Protein AF-A0A076HAJ3-F1 (afdb_monomer)

Mean predicted aligned error: 15.22 Å

Secondary structure (DSSP, 8-state):
----STTS--SS-------SSSPPP--PPPPS------SS-PPP--HHHHHHHHHHHHHS--HHHHHHHHHHHHHHHHHHHHS-GGGHHHHHHTHHHHHHHHHHHSGGGGSPPPHHHHHHHHHHHHHHTSTT-GGGHHHHHHHHGGGS-TTT---SSHHHHS-HHHHHHHHHHH-GGGHHHHHSTTTT-PPPTTPPSPS-S--HHHHHTTTT-HHHHHHHHHHHHHHHHSPPPHHHHHHHHHHHHHHHHHHHHS-GGGHHHHHTSHHHHHHHHHHHHTGGG---SHHHHHHHHHHHHHHH-TTSTTHHHHHHHHTTSS-GGG---TTGGGS-HHHHHHHHHHHHHHHHHHH--

Nearest PDB structures (foldseek):
  7ue2-assembly1_A  TM=1.806E-01  e=6.414E-01  synthetic construct

Solvent-accessible surface area (backbone atoms only — not comparable to full-atom values): 20570 Å² total; per-residue (Å²): 138,81,97,76,69,84,86,76,74,82,84,68,89,76,88,88,78,86,71,90,86,60,86,68,85,84,80,60,84,53,53,77,58,66,74,78,77,85,64,87,82,68,78,90,82,53,70,69,62,43,47,51,36,43,50,46,20,54,77,52,73,41,77,67,32,43,48,49,28,53,50,39,53,50,53,52,24,50,48,38,64,70,50,60,70,93,45,46,64,67,48,40,75,40,69,59,30,52,47,50,51,51,51,64,73,30,63,66,34,78,38,68,70,18,61,53,50,48,53,48,41,52,50,40,55,51,52,61,68,40,89,88,40,73,84,47,42,65,29,38,49,65,32,37,53,65,72,34,47,77,55,64,55,80,68,82,62,47,92,77,71,48,54,75,93,49,40,60,64,45,24,70,46,30,36,55,88,47,46,63,47,67,69,33,70,59,68,51,41,47,81,45,97,82,50,73,83,76,74,50,90,57,47,43,61,70,39,49,50,47,63,71,34,67,66,54,46,52,49,53,53,48,53,49,51,43,57,63,74,40,93,69,56,70,70,59,50,51,51,53,48,55,50,49,32,39,55,28,41,51,35,57,20,44,42,66,91,41,47,66,55,36,44,76,37,58,60,30,55,50,49,52,50,41,54,78,46,52,52,13,66,66,69,88,47,72,67,45,53,46,50,32,64,62,27,53,68,50,35,66,43,50,86,44,86,55,13,68,30,32,36,62,28,33,46,57,50,31,49,70,89,77,63,80,74,94,59,59,86,62,47,59,69,69,56,56,49,51,53,50,52,51,52,52,50,53,54,53,59,61,74,80,106

Sequence (353 aa):
MGLRSWIRQRLNGDLHRIDLVAPGPVEIPPPARAGLQLDPVAAPWSVARLTDLLREAEHQPTVTTLQAARLARHRLSRFWLDAPVDQLEALYAGELGTLQRLLLQGPLVQQDLAGDEQRWRDQLAHGMAKPGEEVRQISWVLALMPYTRPGALKVSQPLQVLPDWLLGDYVAYCAPELEEQLNQPAGLLKAGADAPVPLTQRRGEQAMAWFRDAEVLARMRALIRQYKQTPLDQETLEELCGLRRVVAQLWLDVEVAQLQTLHQTAVGAITRALLLAGFGDELLDATDERARRELLPLARDLSQPRAAGYLLALLLFVPLESVTVESADQLPDWLTRDLREIAAQLAAEQVDR

Radius of gyration: 26.66 Å; Cα contacts (8 Å, |Δi|>4): 358; chains: 1; bounding box: 71×42×75 Å

Structure (mmCIF, N/CA/C/O backbone):
data_AF-A0A076HAJ3-F1
#
_entry.id   AF-A0A076HAJ3-F1
#
loop_
_atom_site.group_PDB
_atom_site.id
_atom_site.type_symbol
_atom_site.label_atom_id
_atom_site.label_alt_id
_atom_site.label_comp_id
_atom_site.label_asym_id
_atom_site.label_entity_id
_atom_site.label_seq_id
_atom_site.pdbx_PDB_ins_code
_atom_site.Cartn_x
_atom_site.Cartn_y
_atom_site.Cartn_z
_atom_site.occupancy
_atom_site.B_iso_or_equiv
_atom_site.auth_seq_id
_atom_site.auth_comp_id
_atom_site.auth_asym_id
_atom_site.auth_atom_id
_atom_site.pdbx_PDB_model_num
ATOM 1 N N . MET A 1 1 ? 45.952 13.023 26.051 1.00 34.38 1 MET A N 1
ATOM 2 C CA . MET A 1 1 ? 45.684 13.757 24.790 1.00 34.38 1 MET A CA 1
ATOM 3 C C . MET A 1 1 ? 46.696 13.268 23.754 1.00 34.38 1 MET A C 1
ATOM 5 O O . MET A 1 1 ? 47.853 13.188 24.115 1.00 34.38 1 MET A O 1
ATOM 9 N N . GLY A 1 2 ? 46.369 12.876 22.523 1.00 31.27 2 GLY A N 1
ATOM 10 C CA . GLY A 1 2 ? 45.116 13.042 21.796 1.00 31.27 2 GLY A CA 1
ATOM 11 C C . GLY A 1 2 ? 44.843 11.887 20.824 1.00 31.27 2 GLY A C 1
ATOM 12 O O . GLY A 1 2 ? 45.676 11.512 20.010 1.00 31.27 2 GLY A O 1
ATOM 13 N N . LEU A 1 3 ? 43.614 11.387 20.933 1.00 30.59 3 LEU A N 1
ATOM 14 C CA . LEU A 1 3 ? 42.947 10.299 20.217 1.00 30.59 3 LEU A CA 1
ATOM 15 C C . LEU A 1 3 ? 42.252 10.817 18.932 1.00 30.59 3 LEU A C 1
ATOM 17 O O . LEU A 1 3 ? 41.103 10.486 18.661 1.00 30.59 3 LEU A O 1
ATOM 21 N N . ARG A 1 4 ? 42.885 11.728 18.174 1.00 32.34 4 ARG A N 1
ATOM 22 C CA . ARG A 1 4 ? 42.169 12.541 17.160 1.00 32.34 4 ARG A CA 1
ATOM 23 C C . ARG A 1 4 ? 42.740 12.584 15.736 1.00 32.34 4 ARG A C 1
ATOM 25 O O . ARG A 1 4 ? 42.223 13.360 14.941 1.00 32.34 4 ARG A O 1
ATOM 32 N N . SER A 1 5 ? 43.700 11.739 15.348 1.00 31.70 5 SER A N 1
ATOM 33 C CA . SER A 1 5 ? 44.117 11.659 13.927 1.00 31.70 5 SER A CA 1
ATOM 34 C C . SER A 1 5 ? 43.774 10.350 13.206 1.00 31.70 5 SER A C 1
ATOM 36 O O . SER A 1 5 ? 43.843 10.309 11.983 1.00 31.70 5 SER A O 1
ATOM 38 N N . TRP A 1 6 ? 43.302 9.314 13.908 1.00 26.30 6 TRP A N 1
ATOM 39 C CA . TRP A 1 6 ? 43.020 8.004 13.296 1.00 26.30 6 TRP A CA 1
ATOM 40 C C . TRP A 1 6 ? 41.670 7.919 12.545 1.00 26.30 6 TRP A C 1
ATOM 42 O O . TRP A 1 6 ? 41.388 6.931 11.881 1.00 26.30 6 TRP A O 1
ATOM 52 N N . ILE A 1 7 ? 40.843 8.974 12.578 1.00 31.38 7 ILE A N 1
ATOM 53 C CA . ILE A 1 7 ? 39.536 9.022 11.882 1.00 31.38 7 ILE A CA 1
ATOM 54 C C . ILE A 1 7 ? 39.625 9.617 10.460 1.00 31.38 7 ILE A C 1
ATOM 56 O O . ILE A 1 7 ? 38.644 9.603 9.726 1.00 31.38 7 ILE A O 1
ATOM 60 N N . ARG A 1 8 ? 40.788 10.094 9.993 1.00 29.86 8 ARG A N 1
ATOM 61 C CA . ARG A 1 8 ? 40.875 10.776 8.682 1.00 29.86 8 ARG A CA 1
ATOM 62 C C . ARG A 1 8 ? 41.566 10.023 7.552 1.00 29.86 8 ARG A C 1
ATOM 64 O O . ARG A 1 8 ? 41.665 10.568 6.460 1.00 29.86 8 ARG A O 1
ATOM 71 N N . GLN A 1 9 ? 41.985 8.780 7.762 1.00 27.67 9 GLN A N 1
ATOM 72 C CA . GLN A 1 9 ? 42.772 8.052 6.762 1.00 27.67 9 GLN A CA 1
ATOM 73 C C . GLN A 1 9 ? 42.229 6.648 6.479 1.00 27.67 9 GLN A C 1
ATOM 75 O O . GLN A 1 9 ? 42.983 5.698 6.317 1.00 27.67 9 GLN A O 1
ATOM 80 N N . ARG A 1 10 ? 40.896 6.533 6.399 1.00 30.69 10 ARG A N 1
ATOM 81 C CA . ARG A 1 10 ? 40.192 5.347 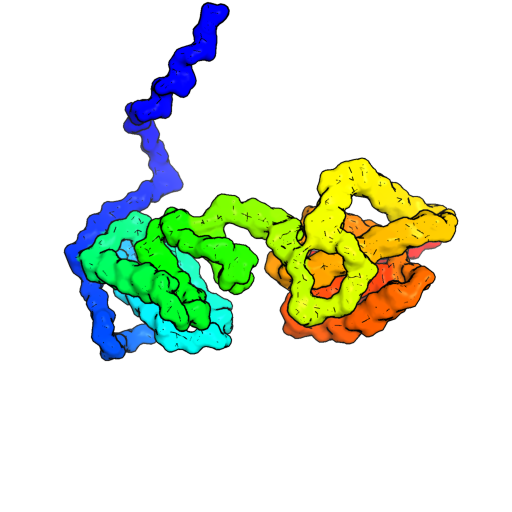5.879 1.00 30.69 10 ARG A CA 1
ATOM 82 C C . ARG A 1 10 ? 39.390 5.649 4.603 1.00 30.69 10 ARG A C 1
ATOM 84 O O . ARG A 1 10 ? 38.367 5.030 4.350 1.00 30.69 10 ARG A O 1
ATOM 91 N N . LEU A 1 11 ? 39.866 6.629 3.828 1.00 34.88 11 LEU A N 1
ATOM 92 C CA . LEU A 1 11 ? 39.352 7.009 2.504 1.00 34.88 11 LEU A CA 1
ATOM 93 C C . LEU A 1 11 ? 40.349 6.742 1.362 1.00 34.88 11 LEU A C 1
ATOM 95 O O . LEU A 1 11 ? 40.104 7.162 0.241 1.00 34.88 11 LEU A O 1
ATOM 99 N N . ASN A 1 12 ? 41.435 6.008 1.616 1.00 27.69 12 ASN A N 1
ATOM 100 C CA . ASN A 1 12 ? 42.270 5.452 0.552 1.00 27.69 12 ASN A CA 1
ATOM 101 C C . ASN A 1 12 ? 42.216 3.929 0.638 1.00 27.69 12 ASN A C 1
ATOM 103 O O . ASN A 1 12 ? 42.351 3.367 1.723 1.00 27.69 12 ASN A O 1
ATOM 107 N N . GLY A 1 13 ? 41.904 3.315 -0.501 1.00 32.00 13 GLY A N 1
ATOM 108 C CA . GLY A 1 13 ? 41.517 1.918 -0.617 1.00 32.00 13 GLY A CA 1
ATOM 109 C C . GLY A 1 13 ? 42.629 0.898 -0.393 1.00 32.00 13 GLY A C 1
ATOM 110 O O . GLY A 1 13 ? 43.809 1.209 -0.482 1.00 32.00 13 GLY A O 1
ATOM 111 N N . ASP A 1 14 ? 42.163 -0.326 -0.163 1.00 26.28 14 ASP A N 1
ATOM 112 C CA . ASP A 1 14 ? 42.811 -1.621 -0.384 1.00 26.28 14 ASP A CA 1
ATOM 113 C C . ASP A 1 14 ? 41.634 -2.558 -0.727 1.00 26.28 14 ASP A C 1
ATOM 115 O O . ASP A 1 14 ? 40.671 -2.651 0.036 1.00 26.28 14 ASP A O 1
ATOM 119 N N . LEU A 1 15 ? 41.465 -3.026 -1.968 1.00 43.88 15 LEU A N 1
ATOM 120 C CA . LEU A 1 15 ? 42.148 -4.177 -2.571 1.00 43.88 15 LEU A CA 1
ATOM 121 C C . LEU A 1 15 ? 42.372 -5.335 -1.586 1.00 43.88 15 LEU A C 1
ATOM 123 O O . LEU A 1 15 ? 43.080 -5.221 -0.595 1.00 43.88 15 LEU A O 1
ATOM 127 N N . HIS A 1 16 ? 41.781 -6.474 -1.953 1.00 35.47 16 HIS A N 1
ATOM 128 C CA . HIS A 1 16 ? 41.821 -7.782 -1.291 1.00 35.47 16 HIS A CA 1
ATOM 129 C C . HIS A 1 16 ? 40.847 -7.998 -0.129 1.00 35.47 16 HIS A C 1
ATOM 131 O O . HIS A 1 16 ? 41.217 -8.379 0.979 1.00 35.47 16 HIS A O 1
ATOM 137 N N . ARG A 1 17 ? 39.555 -7.934 -0.458 1.00 30.14 17 ARG A N 1
ATOM 138 C CA . ARG A 1 17 ? 38.570 -8.834 0.142 1.00 30.14 17 ARG A CA 1
ATOM 139 C C . ARG A 1 17 ? 37.952 -9.661 -0.981 1.00 30.14 17 ARG A C 1
ATOM 141 O O . ARG A 1 17 ? 37.216 -9.136 -1.805 1.00 30.14 17 ARG A O 1
ATOM 148 N N . ILE A 1 18 ? 38.344 -10.929 -1.065 1.00 32.47 18 ILE A N 1
ATOM 149 C CA . ILE A 1 18 ? 37.687 -11.895 -1.946 1.00 32.47 18 ILE A CA 1
ATOM 150 C C . ILE A 1 18 ? 36.448 -12.366 -1.184 1.00 32.47 18 ILE A C 1
ATOM 152 O O . ILE A 1 18 ? 36.570 -13.132 -0.230 1.00 32.47 18 ILE A O 1
ATOM 156 N N . ASP A 1 19 ? 35.278 -11.859 -1.568 1.00 33.16 19 ASP A N 1
ATOM 157 C CA . ASP A 1 19 ? 33.995 -12.441 -1.176 1.00 33.16 19 ASP A CA 1
ATOM 158 C C . ASP A 1 19 ? 33.751 -13.692 -2.026 1.00 33.16 19 ASP A C 1
ATOM 160 O O . ASP A 1 19 ? 33.754 -13.635 -3.254 1.00 33.16 19 ASP A O 1
ATOM 164 N N . LEU A 1 20 ? 33.571 -14.840 -1.372 1.00 40.25 20 LEU A N 1
ATOM 165 C CA . LEU A 1 20 ? 33.397 -16.145 -2.023 1.00 40.25 20 LEU A CA 1
ATOM 166 C C . LEU A 1 20 ? 31.931 -16.614 -2.099 1.00 40.25 20 LEU A C 1
ATOM 168 O O . LEU A 1 20 ? 31.706 -17.790 -2.366 1.00 40.25 20 LEU A O 1
ATOM 172 N N . VAL A 1 21 ? 30.925 -15.754 -1.868 1.00 39.66 21 VAL A N 1
ATOM 173 C CA . VAL A 1 21 ? 29.495 -16.171 -1.879 1.00 39.66 21 VAL A CA 1
ATOM 174 C C . VAL A 1 21 ? 28.528 -15.127 -2.480 1.00 39.66 21 VAL A C 1
ATOM 176 O O . VAL A 1 21 ? 27.328 -15.165 -2.249 1.00 39.66 21 VAL A O 1
ATOM 179 N N . ALA A 1 22 ? 29.002 -14.219 -3.329 1.00 34.78 22 ALA A N 1
ATOM 180 C CA . ALA A 1 22 ? 28.130 -13.526 -4.279 1.00 34.78 22 ALA A CA 1
ATOM 181 C C . ALA A 1 22 ? 28.950 -13.245 -5.539 1.00 34.78 22 ALA A C 1
ATOM 183 O O . ALA A 1 22 ? 30.033 -12.669 -5.412 1.00 34.78 22 ALA A O 1
ATOM 184 N N . PRO A 1 23 ? 28.516 -13.655 -6.745 1.00 38.62 23 PRO A N 1
ATOM 185 C CA . PRO A 1 23 ? 29.160 -13.146 -7.941 1.00 38.62 23 PRO A CA 1
ATOM 186 C C . PRO A 1 23 ? 29.002 -11.623 -7.904 1.00 38.62 23 PRO A C 1
ATOM 188 O O . PRO A 1 23 ? 27.882 -11.112 -7.870 1.00 38.62 23 PRO A O 1
ATOM 191 N N . GLY A 1 24 ? 30.122 -10.897 -7.850 1.00 49.28 24 GLY A N 1
ATOM 192 C CA . GLY A 1 24 ? 30.110 -9.457 -8.096 1.00 49.28 24 GLY A CA 1
ATOM 193 C C . GLY A 1 24 ? 29.388 -9.174 -9.420 1.00 49.28 24 GLY A C 1
ATOM 194 O O . GLY A 1 24 ? 29.339 -10.067 -10.275 1.00 49.28 24 GLY A O 1
ATOM 195 N N . PRO A 1 25 ? 28.793 -7.979 -9.594 1.00 59.16 25 PRO A N 1
ATOM 196 C CA . PRO A 1 25 ? 28.025 -7.666 -10.791 1.00 59.16 25 PRO A CA 1
ATOM 197 C C . PRO A 1 25 ? 28.866 -8.002 -12.022 1.00 59.16 25 PRO A C 1
ATOM 199 O O . PRO A 1 25 ? 29.979 -7.505 -12.187 1.00 59.16 25 PRO A O 1
ATOM 202 N N . VAL A 1 26 ? 28.359 -8.917 -12.850 1.00 66.62 26 VAL A N 1
ATOM 203 C CA . VAL A 1 26 ? 29.024 -9.299 -14.094 1.00 66.62 26 VAL A CA 1
ATOM 204 C C . VAL A 1 26 ? 28.887 -8.105 -15.031 1.00 66.62 26 VAL A C 1
ATOM 206 O O . VAL A 1 26 ? 27.856 -7.930 -15.677 1.00 66.62 26 VAL A O 1
ATOM 209 N N . GLU A 1 27 ? 29.889 -7.232 -15.046 1.00 76.31 27 GLU A N 1
ATOM 210 C CA . GLU A 1 27 ? 29.937 -6.079 -15.941 1.00 76.31 27 GLU A CA 1
ATOM 211 C C . GLU A 1 27 ? 30.359 -6.548 -17.333 1.00 76.31 27 GLU A C 1
ATOM 213 O O . GLU A 1 27 ? 31.522 -6.861 -17.597 1.00 76.31 27 GLU A O 1
ATOM 218 N N . ILE A 1 28 ? 29.383 -6.628 -18.235 1.00 83.19 28 ILE A N 1
ATOM 219 C CA . ILE A 1 28 ? 29.604 -6.941 -19.642 1.00 83.19 28 ILE A CA 1
ATOM 220 C C . ILE A 1 28 ? 29.535 -5.616 -20.399 1.00 83.19 28 ILE A C 1
ATOM 222 O O . ILE A 1 28 ? 28.489 -4.958 -20.373 1.00 83.19 28 ILE A O 1
ATOM 226 N N . PRO A 1 29 ? 30.613 -5.201 -21.092 1.00 85.25 29 PRO A N 1
ATOM 227 C CA . PRO A 1 29 ? 30.620 -3.926 -21.791 1.00 85.25 29 PRO A CA 1
ATOM 228 C C . PRO A 1 29 ? 29.457 -3.875 -22.792 1.00 85.25 29 PRO A C 1
ATOM 230 O O . PRO A 1 29 ? 29.230 -4.848 -23.524 1.00 85.25 29 PRO A O 1
ATOM 233 N N . PRO A 1 30 ? 28.692 -2.770 -22.834 1.00 87.06 30 PRO A N 1
ATOM 234 C CA . PRO A 1 30 ? 27.558 -2.674 -23.732 1.00 87.06 30 PRO A CA 1
ATOM 235 C C . PRO A 1 30 ? 28.026 -2.673 -25.191 1.00 87.06 30 PRO A C 1
ATOM 237 O O . PRO A 1 30 ? 29.099 -2.149 -25.507 1.00 87.06 30 PRO A O 1
ATOM 240 N N . PRO A 1 31 ? 27.211 -3.201 -26.118 1.00 88.75 31 PRO A N 1
ATOM 241 C CA . PRO A 1 31 ? 27.473 -3.009 -27.534 1.00 88.75 31 PRO A CA 1
ATOM 242 C C . PRO A 1 31 ? 27.387 -1.517 -27.885 1.00 88.75 31 PRO A C 1
ATOM 244 O O . PRO A 1 31 ? 26.674 -0.748 -27.240 1.00 88.75 31 PRO A O 1
ATOM 247 N N . ALA A 1 32 ? 28.044 -1.104 -28.974 1.00 86.56 32 ALA A N 1
ATOM 248 C CA . ALA A 1 32 ? 27.932 0.273 -29.466 1.00 86.56 32 ALA A CA 1
ATOM 249 C C . ALA A 1 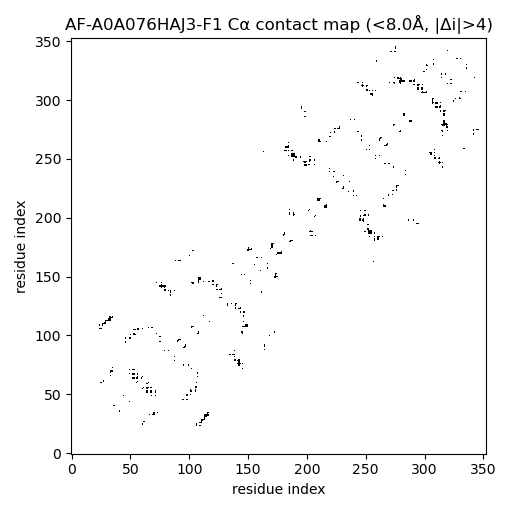32 ? 26.468 0.668 -29.759 1.00 86.56 32 ALA A C 1
ATOM 251 O O . ALA A 1 32 ? 26.068 1.817 -29.559 1.00 86.56 32 ALA A O 1
ATOM 252 N N . ARG A 1 33 ? 25.659 -0.298 -30.218 1.00 88.69 33 ARG A N 1
ATOM 253 C CA . ARG A 1 33 ? 24.216 -0.167 -30.446 1.00 88.69 33 ARG A CA 1
ATOM 254 C C . ARG A 1 33 ? 23.501 -1.440 -30.001 1.00 88.69 33 ARG A C 1
ATOM 256 O O . ARG A 1 33 ? 23.897 -2.525 -30.416 1.00 88.69 33 ARG A O 1
ATOM 263 N N . ALA A 1 34 ? 22.431 -1.294 -29.227 1.00 87.56 34 ALA A N 1
ATOM 264 C CA . ALA A 1 34 ? 21.530 -2.379 -28.849 1.00 87.56 34 ALA A CA 1
ATOM 265 C C . ALA A 1 34 ? 20.539 -2.740 -29.970 1.00 87.56 34 ALA A C 1
ATOM 267 O O . ALA A 1 34 ? 19.808 -3.716 -29.851 1.00 87.56 34 ALA A O 1
ATOM 268 N N . GLY A 1 35 ? 20.481 -1.973 -31.060 1.00 85.94 35 GLY A N 1
ATOM 269 C CA . GLY A 1 35 ? 19.585 -2.263 -32.180 1.00 85.94 35 GLY A CA 1
ATOM 270 C C . GLY A 1 35 ? 18.135 -1.892 -31.884 1.00 85.94 35 GLY A C 1
ATOM 271 O O . GLY A 1 35 ? 17.220 -2.555 -32.372 1.00 85.94 35 GLY A O 1
ATOM 272 N N . LEU A 1 36 ? 17.918 -0.841 -31.087 1.00 84.31 36 LEU A N 1
ATOM 273 C CA . LEU A 1 36 ? 16.572 -0.362 -30.790 1.00 84.31 36 LEU A CA 1
ATOM 274 C C . LEU A 1 36 ? 15.883 0.114 -32.074 1.00 84.31 36 LEU A C 1
ATOM 276 O O . LEU A 1 36 ? 16.376 1.010 -32.765 1.00 84.31 36 LEU A O 1
ATOM 280 N N . GLN A 1 37 ? 14.725 -0.470 -32.380 1.00 72.31 37 GLN A N 1
ATOM 281 C CA . GLN A 1 37 ? 13.849 0.015 -33.441 1.00 72.31 37 GLN A CA 1
ATOM 282 C C . GLN A 1 37 ? 12.997 1.160 -32.885 1.00 72.31 37 GLN A C 1
ATOM 284 O O . GLN A 1 37 ? 12.226 0.986 -31.934 1.00 72.31 37 GLN A O 1
ATOM 289 N N . LEU A 1 38 ? 13.182 2.353 -33.449 1.00 64.38 38 LEU A N 1
ATOM 290 C CA . LEU A 1 38 ? 12.376 3.532 -33.120 1.00 64.38 38 LEU A CA 1
ATOM 291 C C . LEU A 1 38 ? 11.096 3.593 -33.973 1.00 64.38 38 LEU A C 1
ATOM 293 O O . LEU A 1 38 ? 10.121 4.215 -33.552 1.00 64.38 38 LEU A O 1
ATOM 297 N N . ASP A 1 39 ? 11.070 2.881 -35.104 1.00 59.28 39 ASP A N 1
ATOM 298 C CA . ASP A 1 39 ? 9.930 2.807 -36.020 1.00 59.28 39 ASP A CA 1
ATOM 299 C C . ASP A 1 39 ? 8.741 2.005 -35.446 1.00 59.28 39 ASP A C 1
ATOM 301 O O . ASP A 1 39 ? 8.937 1.080 -34.654 1.00 59.28 39 ASP A O 1
ATOM 305 N N . PRO A 1 40 ? 7.495 2.335 -35.844 1.00 54.41 40 PRO A N 1
ATOM 306 C CA . PRO A 1 40 ? 6.268 1.795 -35.248 1.00 54.41 40 PRO A CA 1
ATOM 307 C C . PRO A 1 40 ? 5.921 0.355 -35.656 1.00 54.41 40 PRO A C 1
ATOM 309 O O . PRO A 1 40 ? 5.010 -0.231 -35.075 1.00 54.41 40 PRO A O 1
ATOM 312 N N . VAL A 1 41 ? 6.620 -0.246 -36.626 1.00 49.88 41 VAL A N 1
ATOM 313 C CA . VAL A 1 41 ? 6.372 -1.644 -37.021 1.00 49.88 41 VAL A CA 1
ATOM 314 C C . VAL A 1 41 ? 7.068 -2.571 -36.026 1.00 49.88 41 VAL A C 1
ATOM 316 O O . VAL A 1 41 ? 8.148 -3.104 -36.276 1.00 49.88 41 VAL A O 1
ATOM 319 N N . ALA A 1 42 ? 6.462 -2.724 -34.851 1.00 59.50 42 ALA A N 1
ATOM 320 C CA . ALA A 1 42 ? 6.966 -3.606 -33.815 1.00 59.50 42 ALA A CA 1
ATOM 321 C C . ALA A 1 42 ? 6.805 -5.070 -34.250 1.00 59.50 42 ALA A C 1
ATOM 323 O O . ALA A 1 42 ? 5.702 -5.534 -34.540 1.00 59.50 42 ALA A O 1
ATOM 324 N N . ALA A 1 43 ? 7.907 -5.823 -34.264 1.00 66.19 43 ALA A N 1
ATOM 325 C CA . ALA A 1 43 ? 7.834 -7.278 -34.352 1.00 66.19 43 ALA A CA 1
ATOM 326 C C . ALA A 1 43 ? 6.938 -7.824 -33.217 1.00 66.19 43 ALA A C 1
ATOM 328 O O . ALA A 1 43 ? 7.052 -7.335 -32.084 1.00 66.19 43 ALA A O 1
ATOM 329 N N . PRO A 1 44 ? 6.086 -8.833 -33.481 1.00 75.44 44 PRO A N 1
ATOM 330 C CA . PRO A 1 44 ? 5.179 -9.365 -32.472 1.00 75.44 44 PRO A CA 1
ATOM 331 C C . PRO A 1 44 ? 5.963 -9.895 -31.267 1.00 75.44 44 PRO A C 1
ATOM 333 O O . PRO A 1 44 ? 6.989 -10.570 -31.408 1.00 75.44 44 PRO A O 1
ATOM 336 N N . TRP A 1 45 ? 5.475 -9.580 -30.072 1.00 87.81 45 TRP A N 1
ATOM 337 C CA . TRP A 1 45 ? 6.044 -10.010 -28.800 1.00 87.81 45 TRP A CA 1
ATOM 338 C C . TRP A 1 45 ? 4.931 -10.466 -27.854 1.00 87.81 45 TRP A C 1
ATOM 340 O O . TRP A 1 45 ? 3.766 -10.132 -28.046 1.00 87.81 45 TRP A O 1
ATOM 350 N N . SER A 1 46 ? 5.296 -11.261 -26.851 1.00 92.00 46 SER A N 1
ATOM 351 C CA . SER A 1 46 ? 4.392 -11.742 -25.804 1.00 92.00 46 SER A CA 1
ATOM 352 C C . SER A 1 46 ? 5.064 -11.608 -24.445 1.00 92.00 46 SER A C 1
ATOM 354 O O . SER A 1 46 ? 6.294 -11.648 -24.364 1.00 92.00 46 SER A O 1
ATOM 356 N N . VAL A 1 47 ? 4.268 -11.474 -23.380 1.00 92.12 47 VAL A N 1
ATOM 357 C CA . VAL A 1 47 ? 4.792 -11.358 -22.011 1.00 92.12 47 VAL A CA 1
ATOM 358 C C . VAL A 1 47 ? 5.620 -12.587 -21.646 1.00 92.12 47 VAL A C 1
ATOM 360 O O . VAL A 1 47 ? 6.766 -12.427 -21.247 1.00 92.12 47 VAL A O 1
ATOM 363 N N . ALA A 1 48 ? 5.113 -13.796 -21.917 1.00 93.31 48 ALA A N 1
ATOM 364 C CA . ALA A 1 48 ? 5.843 -15.048 -21.701 1.00 93.31 48 ALA A CA 1
ATOM 365 C C . ALA A 1 48 ? 7.241 -15.036 -22.341 1.00 93.31 48 ALA A C 1
ATOM 367 O O . ALA A 1 48 ? 8.235 -15.297 -21.670 1.00 93.31 48 ALA A O 1
ATOM 368 N N . ARG A 1 49 ? 7.341 -14.619 -23.612 1.00 94.50 49 ARG A N 1
ATOM 369 C CA . ARG A 1 49 ? 8.633 -14.541 -24.301 1.00 94.50 49 ARG A CA 1
ATOM 370 C C . ARG A 1 49 ? 9.569 -13.525 -23.653 1.00 94.50 49 ARG A C 1
ATOM 372 O O . ARG A 1 49 ? 10.764 -13.778 -23.572 1.00 94.50 49 ARG A O 1
ATOM 379 N N . LEU A 1 50 ? 9.068 -12.354 -23.257 1.00 95.56 50 LEU A N 1
ATOM 380 C CA . LEU A 1 50 ? 9.915 -11.353 -22.604 1.00 95.56 50 LEU A CA 1
ATOM 381 C C . LEU A 1 50 ? 10.392 -11.845 -21.234 1.00 95.56 50 LEU A C 1
ATOM 383 O O . LEU A 1 50 ? 11.564 -11.667 -20.916 1.00 95.56 50 LEU A O 1
ATOM 387 N N . THR A 1 51 ? 9.523 -12.510 -20.473 1.00 95.25 51 THR A N 1
ATOM 388 C CA . THR A 1 51 ? 9.863 -13.139 -19.193 1.00 95.25 51 THR A CA 1
ATOM 389 C C . THR A 1 51 ? 10.994 -14.148 -19.357 1.00 95.25 51 THR A C 1
ATOM 391 O O . THR A 1 51 ? 11.966 -14.084 -18.608 1.00 95.25 51 THR A O 1
ATOM 394 N N . ASP A 1 52 ? 10.914 -15.028 -20.359 1.00 94.69 52 ASP A N 1
ATOM 395 C CA . ASP A 1 52 ? 11.953 -16.029 -20.623 1.00 94.69 52 ASP A CA 1
ATOM 396 C C . ASP A 1 52 ? 13.303 -15.373 -20.936 1.00 94.69 52 ASP A C 1
ATOM 398 O O . ASP A 1 52 ? 14.318 -15.748 -20.355 1.00 94.69 52 ASP A O 1
ATOM 402 N N . LEU A 1 53 ? 13.313 -14.333 -21.781 1.00 94.62 53 LEU A N 1
ATOM 403 C CA . LEU A 1 53 ? 14.539 -13.603 -22.126 1.00 94.62 53 LEU A CA 1
ATOM 404 C C . LEU A 1 53 ? 15.179 -12.912 -20.914 1.00 94.62 53 LEU A C 1
ATOM 406 O O . LEU A 1 53 ? 16.404 -12.888 -20.793 1.00 94.62 53 LEU A O 1
ATOM 410 N N . LEU A 1 54 ? 14.368 -12.323 -20.029 1.00 94.62 54 LEU A N 1
ATOM 411 C CA . LEU A 1 54 ? 14.873 -11.663 -18.824 1.00 94.62 54 LEU A CA 1
ATOM 412 C C . LEU A 1 54 ? 15.405 -12.674 -17.808 1.00 94.62 54 LEU A C 1
ATOM 414 O O . LEU A 1 54 ? 16.492 -12.466 -17.273 1.00 94.62 54 LEU A O 1
ATOM 418 N N . ARG A 1 55 ? 14.696 -13.790 -17.599 1.00 94.25 55 ARG A N 1
ATOM 419 C CA . ARG A 1 55 ? 15.165 -14.879 -16.733 1.00 94.25 55 ARG A CA 1
ATOM 420 C C . ARG A 1 55 ? 16.454 -15.488 -17.260 1.00 94.25 55 ARG A C 1
ATOM 422 O O . ARG A 1 55 ? 17.370 -15.715 -16.482 1.00 94.25 55 ARG A O 1
ATOM 429 N N . GLU A 1 56 ? 16.560 -15.724 -18.563 1.00 92.31 56 GLU A N 1
ATOM 430 C CA . GLU A 1 56 ? 17.782 -16.262 -19.164 1.00 92.31 56 GLU A CA 1
ATOM 431 C C . GLU A 1 56 ? 18.978 -15.322 -18.934 1.00 92.31 56 GLU A C 1
ATOM 433 O O . GLU A 1 56 ? 20.058 -15.771 -18.552 1.00 92.31 56 GLU A O 1
ATOM 438 N N . ALA A 1 57 ? 18.777 -14.009 -19.083 1.00 91.88 57 ALA A N 1
ATOM 439 C CA . ALA A 1 57 ? 19.806 -13.011 -18.802 1.00 91.88 57 ALA A CA 1
ATOM 440 C C . ALA A 1 57 ? 20.186 -12.920 -17.314 1.00 91.88 57 ALA A C 1
ATOM 442 O O . ALA A 1 57 ? 21.348 -12.667 -17.006 1.00 91.88 57 ALA A O 1
ATOM 443 N N . GLU A 1 58 ? 19.231 -13.126 -16.407 1.00 91.00 58 GLU A N 1
ATOM 444 C CA . GLU A 1 58 ? 19.458 -13.183 -14.960 1.00 91.00 58 GLU A CA 1
ATOM 445 C C . GLU A 1 58 ? 20.256 -14.429 -14.549 1.00 91.00 58 GLU A C 1
ATOM 447 O O . GLU A 1 58 ? 21.233 -14.317 -13.812 1.00 91.00 58 GLU A O 1
ATOM 452 N N . HIS A 1 59 ? 19.886 -15.605 -15.063 1.00 89.94 59 HIS A N 1
ATOM 453 C CA . HIS A 1 59 ? 20.538 -16.873 -14.720 1.00 89.94 59 HIS A CA 1
ATOM 454 C C . HIS A 1 59 ? 21.923 -17.006 -15.363 1.00 89.94 59 HIS A C 1
ATOM 456 O O . HIS A 1 59 ? 22.845 -17.544 -14.750 1.00 89.94 59 HIS A O 1
ATOM 462 N N . GLN A 1 60 ? 22.075 -16.540 -16.607 1.00 89.88 60 GLN A N 1
ATOM 463 C CA . GLN A 1 60 ? 23.314 -16.652 -17.368 1.00 89.88 60 GLN A CA 1
ATOM 464 C C . GLN A 1 60 ? 23.584 -15.361 -18.161 1.00 89.88 60 GLN A C 1
ATOM 466 O O . GLN A 1 60 ? 23.302 -15.284 -19.366 1.00 89.88 60 GLN A O 1
ATOM 471 N N . PRO A 1 61 ? 24.161 -14.328 -17.519 1.00 89.69 61 PRO A N 1
ATOM 472 C CA . PRO A 1 61 ? 24.485 -13.081 -18.196 1.00 89.69 61 PRO A CA 1
ATOM 473 C C . PRO A 1 61 ? 25.617 -13.307 -19.204 1.00 89.69 61 PRO A C 1
ATOM 475 O O . PRO A 1 61 ? 26.763 -13.587 -18.857 1.00 89.69 61 PRO A O 1
ATOM 478 N N . THR A 1 62 ? 25.287 -13.175 -20.483 1.00 90.81 62 THR A N 1
ATOM 479 C CA . THR A 1 62 ? 26.213 -13.218 -21.618 1.00 90.81 62 THR A CA 1
ATOM 480 C C . THR A 1 62 ? 25.909 -12.049 -22.544 1.00 90.81 62 THR A C 1
ATOM 482 O O . THR A 1 62 ? 24.853 -11.425 -22.449 1.00 90.81 62 THR A O 1
ATOM 485 N N . VAL A 1 63 ? 26.801 -11.770 -23.497 1.00 89.75 63 VAL A N 1
ATOM 486 C CA . VAL A 1 63 ? 26.550 -10.746 -24.524 1.00 89.75 63 VAL A CA 1
ATOM 487 C C . VAL A 1 63 ? 25.218 -11.002 -25.244 1.00 89.75 63 VAL A C 1
ATOM 489 O O . VAL A 1 63 ? 24.443 -10.0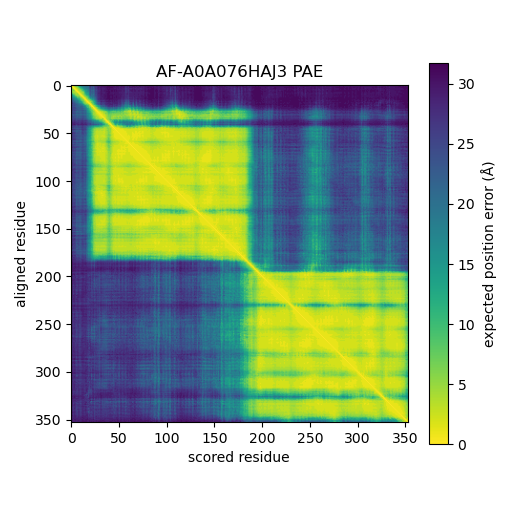71 -25.436 1.00 89.75 63 VAL A O 1
ATOM 492 N N . THR A 1 64 ? 24.912 -12.257 -25.591 1.00 90.88 64 THR A N 1
ATOM 493 C CA . THR A 1 64 ? 23.689 -12.626 -26.322 1.00 90.88 64 THR A CA 1
ATOM 494 C C . THR A 1 64 ? 22.431 -12.489 -25.467 1.00 90.88 64 THR A C 1
ATOM 496 O O . THR A 1 64 ? 21.448 -11.900 -25.918 1.00 90.88 64 THR A O 1
ATOM 499 N N . THR A 1 65 ? 22.452 -12.995 -24.231 1.00 92.81 65 THR A N 1
ATOM 500 C CA . THR A 1 65 ? 21.280 -12.955 -23.341 1.00 92.81 65 THR A CA 1
ATOM 501 C C . THR A 1 65 ? 20.983 -11.524 -22.894 1.00 92.81 65 THR A C 1
ATOM 503 O O . THR A 1 65 ? 19.837 -11.080 -22.967 1.00 92.81 65 THR A O 1
ATOM 506 N N . LEU A 1 66 ? 22.014 -10.729 -22.576 1.00 93.56 66 LEU A N 1
ATOM 507 C CA . LEU A 1 66 ? 21.851 -9.301 -22.292 1.00 93.56 66 LEU A CA 1
ATOM 508 C C . LEU A 1 66 ? 21.370 -8.519 -23.514 1.00 93.56 66 LEU A C 1
ATOM 510 O O . LEU A 1 66 ? 20.541 -7.624 -23.375 1.00 93.56 66 LEU A O 1
ATOM 514 N N . GLN A 1 67 ? 21.840 -8.850 -24.717 1.00 93.25 67 GLN A N 1
ATOM 515 C CA . GLN A 1 67 ? 21.354 -8.223 -25.944 1.00 93.25 67 GLN A CA 1
ATOM 516 C C . GLN A 1 67 ? 19.854 -8.485 -26.158 1.00 93.25 67 GLN A C 1
ATOM 518 O O . GLN A 1 67 ? 19.108 -7.567 -26.507 1.00 93.25 67 GLN A O 1
ATOM 523 N N . ALA A 1 68 ? 19.379 -9.705 -25.903 1.00 91.38 68 ALA A N 1
ATOM 524 C CA . ALA A 1 68 ? 17.953 -10.013 -25.964 1.00 91.38 68 ALA A CA 1
ATOM 525 C C . ALA A 1 68 ? 17.152 -9.289 -24.863 1.00 91.38 68 ALA A C 1
ATOM 527 O O . ALA A 1 68 ? 16.080 -8.744 -25.144 1.00 91.38 68 ALA A O 1
ATOM 528 N N . ALA A 1 69 ? 17.698 -9.199 -23.647 1.00 94.38 69 ALA A N 1
ATOM 529 C CA . ALA A 1 69 ? 17.101 -8.457 -22.539 1.00 94.38 69 ALA A CA 1
ATOM 530 C C . ALA A 1 69 ? 16.996 -6.945 -22.820 1.00 94.38 69 ALA A C 1
ATOM 532 O O . ALA A 1 69 ? 15.978 -6.336 -22.495 1.00 94.38 69 ALA A O 1
ATOM 533 N N . ARG A 1 70 ? 17.981 -6.332 -23.496 1.00 95.25 70 ARG A N 1
ATOM 534 C CA . ARG A 1 70 ? 17.920 -4.922 -23.945 1.00 95.25 70 ARG A CA 1
ATOM 535 C C . ARG A 1 70 ? 16.734 -4.671 -24.875 1.00 95.25 70 ARG A C 1
ATOM 537 O O . ARG A 1 70 ? 16.005 -3.692 -24.710 1.00 95.25 70 ARG A O 1
ATOM 544 N N . LEU A 1 71 ? 16.483 -5.589 -25.809 1.00 93.19 71 LEU A N 1
ATOM 545 C CA . LEU A 1 71 ? 15.314 -5.520 -26.690 1.00 93.19 71 LEU A CA 1
ATOM 546 C C . LEU A 1 71 ? 14.000 -5.740 -25.926 1.00 93.19 71 LEU A C 1
ATOM 548 O O . LEU A 1 71 ? 12.998 -5.097 -26.241 1.00 93.19 71 LEU A O 1
ATOM 552 N N . ALA A 1 72 ? 13.990 -6.624 -24.924 1.00 94.12 72 ALA A N 1
ATOM 553 C CA . ALA A 1 72 ? 12.833 -6.833 -24.055 1.00 94.12 72 ALA A CA 1
ATOM 554 C C . ALA A 1 72 ? 12.498 -5.575 -23.235 1.00 94.12 72 ALA A C 1
ATOM 556 O O . ALA A 1 72 ? 11.351 -5.128 -23.263 1.00 94.12 72 ALA A O 1
ATOM 557 N N . ARG A 1 73 ? 13.506 -4.951 -22.609 1.00 95.94 73 ARG A N 1
ATOM 558 C CA . ARG A 1 73 ? 13.388 -3.661 -21.911 1.00 95.94 73 ARG A CA 1
ATOM 559 C C . ARG A 1 73 ? 12.759 -2.592 -22.802 1.00 95.94 73 ARG A C 1
ATOM 561 O O . ARG A 1 73 ? 11.835 -1.908 -22.376 1.00 95.94 73 ARG A O 1
ATOM 568 N N . HIS A 1 74 ? 13.222 -2.478 -24.047 1.00 95.19 74 HIS A N 1
ATOM 569 C CA . HIS A 1 74 ? 12.689 -1.499 -25.000 1.00 95.19 74 HIS A CA 1
ATOM 570 C C . HIS A 1 74 ? 11.226 -1.743 -25.360 1.00 95.19 74 HIS A C 1
ATOM 572 O O . HIS A 1 74 ? 10.434 -0.805 -25.384 1.00 95.19 74 HIS A O 1
ATOM 578 N N . ARG A 1 75 ? 10.837 -3.000 -25.596 1.00 93.69 75 ARG A N 1
ATOM 579 C CA . ARG A 1 75 ? 9.436 -3.350 -25.882 1.00 93.69 75 ARG A CA 1
ATOM 580 C C . ARG A 1 75 ? 8.515 -2.998 -24.722 1.00 93.69 75 ARG A C 1
ATOM 582 O O . ARG A 1 75 ? 7.471 -2.400 -24.955 1.00 93.69 75 ARG A O 1
ATOM 589 N N . LEU A 1 76 ? 8.923 -3.321 -23.496 1.00 95.56 76 LEU A N 1
ATOM 590 C CA . LEU A 1 76 ? 8.149 -2.997 -22.300 1.00 95.56 76 LEU A CA 1
ATOM 591 C C . LEU A 1 76 ? 8.053 -1.480 -22.079 1.00 95.56 76 LEU A C 1
ATOM 593 O O . LEU A 1 76 ? 6.975 -0.959 -21.820 1.00 95.56 76 LEU A O 1
ATOM 597 N N . SER A 1 77 ? 9.160 -0.757 -22.259 1.00 96.00 77 SER A N 1
ATOM 598 C CA . SER A 1 77 ? 9.194 0.707 -22.169 1.00 96.00 77 SER A CA 1
ATOM 599 C C . SER A 1 77 ? 8.229 1.366 -23.158 1.00 96.00 77 SER A C 1
ATOM 601 O O . SER A 1 77 ? 7.432 2.217 -22.772 1.00 96.00 77 SER A O 1
ATOM 603 N N . ARG A 1 78 ? 8.231 0.919 -24.421 1.00 93.88 78 ARG A N 1
ATOM 604 C CA . ARG A 1 78 ? 7.274 1.390 -25.431 1.00 93.88 78 ARG A CA 1
ATOM 605 C C . ARG A 1 78 ? 5.835 1.034 -25.083 1.00 93.88 78 ARG A C 1
ATOM 607 O O . ARG A 1 78 ? 4.967 1.883 -25.216 1.00 93.88 78 ARG A O 1
ATOM 614 N N . PHE A 1 79 ? 5.592 -0.183 -24.601 1.00 94.69 79 PHE A N 1
ATOM 615 C CA . PHE A 1 79 ? 4.258 -0.598 -24.183 1.00 94.69 79 PHE A CA 1
ATOM 616 C C . PHE A 1 79 ? 3.665 0.362 -23.144 1.00 94.69 79 PHE A C 1
ATOM 618 O O . PHE A 1 79 ? 2.540 0.815 -23.321 1.00 94.69 79 PHE A O 1
ATOM 625 N N . TRP A 1 80 ? 4.425 0.743 -22.112 1.00 96.12 80 TRP A N 1
ATOM 626 C CA . TRP A 1 80 ? 3.937 1.684 -21.096 1.00 96.12 80 TRP A CA 1
ATOM 627 C C . TRP A 1 80 ? 3.637 3.081 -21.643 1.00 96.12 80 TRP A C 1
ATOM 629 O O . TRP A 1 80 ? 2.728 3.750 -21.149 1.00 96.12 80 TRP A O 1
ATOM 639 N N . LEU A 1 81 ? 4.370 3.514 -22.673 1.00 93.94 81 LEU A N 1
ATOM 640 C CA . LEU A 1 81 ? 4.090 4.762 -23.380 1.00 93.94 81 LEU A CA 1
ATOM 641 C C . LEU A 1 81 ? 2.891 4.683 -24.319 1.00 93.94 81 LEU A C 1
ATOM 643 O O . LEU A 1 81 ? 2.345 5.732 -24.637 1.00 93.94 81 LEU A O 1
ATOM 647 N N . ASP A 1 82 ? 2.505 3.503 -24.791 1.00 92.56 82 ASP A N 1
ATOM 648 C CA . ASP A 1 82 ? 1.384 3.325 -25.720 1.00 92.56 82 ASP A CA 1
ATOM 649 C C . ASP A 1 82 ? 0.091 2.919 -24.986 1.00 92.56 82 ASP A C 1
ATOM 651 O O . ASP A 1 82 ? -1.008 3.115 -25.506 1.00 92.56 82 ASP A O 1
ATOM 655 N N . ALA A 1 83 ? 0.209 2.391 -23.764 1.00 91.94 83 ALA A N 1
ATOM 656 C CA . ALA A 1 83 ? -0.915 1.962 -22.945 1.00 91.94 83 ALA A CA 1
ATOM 657 C C . ALA A 1 83 ? -1.857 3.133 -22.580 1.00 91.94 83 ALA A C 1
ATOM 659 O O . ALA A 1 83 ? -1.390 4.244 -22.287 1.00 91.94 83 ALA A O 1
ATOM 660 N N . PRO A 1 84 ? -3.184 2.899 -22.553 1.00 91.44 84 PRO A N 1
ATOM 661 C CA . PRO A 1 84 ? -4.147 3.857 -22.018 1.00 91.44 84 PRO A CA 1
ATOM 662 C C . PRO A 1 84 ? -3.880 4.132 -20.535 1.00 91.44 84 PRO A C 1
ATOM 664 O O . PRO A 1 84 ? -3.703 3.201 -19.747 1.00 91.44 84 PRO A O 1
ATOM 667 N N . VAL A 1 85 ? -3.853 5.413 -20.155 1.00 89.88 85 VAL A N 1
ATOM 668 C CA . VAL A 1 85 ? -3.512 5.855 -18.789 1.00 89.88 85 VAL A CA 1
ATOM 669 C C . VAL A 1 85 ? -4.478 5.275 -17.750 1.00 89.88 85 VAL A C 1
ATOM 671 O O . VAL A 1 85 ? -4.056 4.856 -16.677 1.00 89.88 85 VAL A O 1
ATOM 674 N N . ASP A 1 86 ? -5.759 5.188 -18.099 1.00 88.94 86 ASP A N 1
ATOM 675 C CA . ASP A 1 86 ? -6.848 4.637 -17.288 1.00 88.94 86 ASP A CA 1
ATOM 676 C C . ASP A 1 86 ? -6.727 3.126 -17.025 1.00 88.94 86 ASP A C 1
ATOM 678 O O . ASP A 1 86 ? -7.356 2.611 -16.107 1.00 88.94 86 ASP A O 1
ATOM 682 N N . GLN A 1 87 ? -5.897 2.412 -17.792 1.00 91.38 87 GLN A N 1
ATOM 683 C CA . GLN A 1 87 ? -5.698 0.965 -17.654 1.00 91.38 87 GLN A CA 1
ATOM 684 C C . GLN A 1 87 ? -4.358 0.603 -17.009 1.00 91.38 87 GLN A C 1
ATOM 686 O O . GLN A 1 87 ? -4.098 -0.579 -16.781 1.00 91.38 87 GLN A O 1
ATOM 691 N N . LEU A 1 88 ? -3.500 1.585 -16.707 1.00 92.56 88 LEU A N 1
ATOM 692 C CA . LEU A 1 88 ? -2.151 1.327 -16.199 1.00 92.56 88 LEU A CA 1
ATOM 693 C C . LEU A 1 88 ? -2.159 0.496 -14.915 1.00 92.56 88 LEU A C 1
ATOM 695 O O . LEU A 1 88 ? -1.380 -0.445 -14.823 1.00 92.56 88 LEU A O 1
ATOM 699 N N . GLU A 1 89 ? -3.058 0.785 -13.974 1.00 91.62 89 GLU A N 1
ATOM 700 C CA . GLU A 1 89 ? -3.176 0.035 -12.718 1.00 91.62 89 GLU A CA 1
ATOM 701 C C . GLU A 1 89 ? -3.497 -1.443 -12.961 1.00 91.62 89 GLU A C 1
ATOM 703 O O . GLU A 1 89 ? -2.777 -2.325 -12.495 1.00 91.62 89 GLU A O 1
ATOM 708 N N . ALA A 1 90 ? -4.533 -1.723 -13.756 1.00 85.25 90 ALA A N 1
ATOM 709 C CA . ALA A 1 90 ? -4.943 -3.089 -14.070 1.00 85.25 90 ALA A CA 1
ATOM 710 C C . ALA A 1 90 ? -3.848 -3.855 -14.835 1.00 85.25 90 ALA A C 1
ATOM 712 O O . ALA A 1 90 ? -3.578 -5.022 -14.548 1.00 85.25 90 ALA A O 1
ATOM 713 N N . LEU A 1 91 ? -3.176 -3.192 -15.782 1.00 93.19 91 LEU A N 1
ATOM 714 C CA . LEU A 1 91 ? -2.057 -3.772 -16.528 1.00 93.19 91 LEU A CA 1
ATOM 715 C C . LEU A 1 91 ? -0.855 -4.052 -15.613 1.00 93.19 91 LEU A C 1
ATOM 717 O O . LEU A 1 91 ? -0.200 -5.088 -15.751 1.00 93.19 91 LEU A O 1
ATOM 721 N N . TYR A 1 92 ? -0.574 -3.160 -14.663 1.00 95.06 92 TYR A N 1
ATOM 722 C CA . TYR A 1 92 ? 0.527 -3.296 -13.713 1.00 95.06 92 TYR A CA 1
ATOM 723 C C . TYR A 1 92 ? 0.265 -4.356 -12.635 1.00 95.06 92 TYR A C 1
ATOM 725 O O . TYR A 1 92 ? 1.182 -5.073 -12.235 1.00 95.06 92 TYR A O 1
ATOM 733 N N . ALA A 1 93 ? -0.984 -4.522 -12.202 1.00 84.69 93 ALA A N 1
ATOM 734 C CA . ALA A 1 93 ? -1.374 -5.596 -11.291 1.00 84.69 93 ALA A CA 1
ATOM 735 C C . ALA A 1 93 ? -1.177 -6.997 -11.911 1.00 84.69 93 ALA A C 1
ATOM 737 O O . ALA A 1 93 ? -0.986 -7.975 -11.191 1.00 84.69 93 ALA A O 1
ATOM 738 N N . GLY A 1 94 ? -1.197 -7.096 -13.245 1.00 87.25 94 GLY A N 1
ATOM 739 C CA . GLY A 1 94 ? -1.035 -8.344 -13.990 1.00 87.25 94 GLY A CA 1
ATOM 740 C C . GLY A 1 94 ? 0.413 -8.741 -14.318 1.00 87.25 94 GLY A C 1
ATOM 741 O O . GLY A 1 94 ? 1.393 -8.363 -13.668 1.00 87.25 94 GLY A O 1
ATOM 742 N N . GLU A 1 95 ? 0.563 -9.533 -15.385 1.00 92.19 95 GLU A N 1
ATOM 743 C CA . GLU A 1 95 ? 1.862 -10.080 -15.804 1.00 92.19 95 GLU A CA 1
ATOM 744 C C . GLU A 1 95 ? 2.862 -9.002 -16.259 1.00 92.19 95 GLU A C 1
ATOM 746 O O . GLU A 1 95 ? 4.071 -9.194 -16.141 1.00 92.19 95 GLU A O 1
ATOM 751 N N . LEU A 1 96 ? 2.385 -7.852 -16.747 1.00 95.44 96 LEU A N 1
ATOM 752 C CA . LEU A 1 96 ? 3.242 -6.763 -17.227 1.00 95.44 96 LEU A CA 1
ATOM 753 C C . LEU A 1 96 ? 3.961 -6.036 -16.087 1.00 95.44 96 LEU A C 1
ATOM 755 O O . LEU A 1 96 ? 5.141 -5.720 -16.228 1.00 95.44 96 LEU A O 1
ATOM 759 N N . GLY A 1 97 ? 3.305 -5.809 -14.944 1.00 93.31 97 GLY A N 1
ATOM 760 C CA . GLY A 1 97 ? 4.007 -5.281 -13.769 1.00 93.31 97 GLY A CA 1
ATOM 761 C C . GLY A 1 97 ? 4.961 -6.307 -13.163 1.00 93.31 97 GLY A C 1
ATOM 762 O O . GLY A 1 97 ? 6.051 -5.950 -12.727 1.00 93.31 97 GLY A O 1
ATOM 763 N N . THR A 1 98 ? 4.629 -7.601 -13.225 1.00 92.44 98 THR A N 1
ATOM 764 C CA . THR A 1 98 ? 5.576 -8.665 -12.842 1.00 92.44 98 THR A CA 1
ATOM 765 C C . THR A 1 98 ? 6.812 -8.659 -13.740 1.00 92.44 98 THR A C 1
ATOM 767 O O . THR A 1 98 ? 7.935 -8.749 -13.245 1.00 92.44 98 THR A O 1
ATOM 770 N N . LEU A 1 99 ? 6.629 -8.471 -15.049 1.00 95.25 99 LEU A N 1
ATOM 771 C CA . LEU A 1 99 ? 7.727 -8.307 -15.997 1.00 95.25 99 LEU A CA 1
ATOM 772 C C . LEU A 1 99 ? 8.551 -7.038 -15.709 1.00 95.25 99 LEU A C 1
ATOM 774 O O . LEU A 1 99 ? 9.778 -7.082 -15.787 1.00 95.25 99 LEU A O 1
ATOM 778 N N . GLN A 1 100 ? 7.901 -5.928 -15.339 1.00 97.12 100 GLN A N 1
ATOM 779 C CA . GLN A 1 100 ? 8.582 -4.701 -14.916 1.00 97.12 100 GLN A CA 1
ATOM 780 C C . GLN A 1 100 ? 9.465 -4.958 -13.688 1.00 97.12 100 GLN A C 1
ATOM 782 O O . GLN A 1 100 ? 10.644 -4.614 -13.711 1.00 97.12 100 GLN A O 1
ATOM 787 N N . ARG A 1 101 ? 8.932 -5.587 -12.636 1.00 94.94 101 ARG A N 1
ATOM 788 C CA . ARG A 1 101 ? 9.692 -5.916 -11.418 1.00 94.94 101 ARG A CA 1
ATOM 789 C C . ARG A 1 101 ? 10.876 -6.832 -11.715 1.00 94.94 101 ARG A C 1
ATOM 791 O O . ARG A 1 101 ? 11.985 -6.537 -11.280 1.00 94.94 101 ARG A O 1
ATOM 798 N N . LEU A 1 102 ? 10.668 -7.873 -12.525 1.00 93.88 102 LEU A N 1
ATOM 799 C CA . LEU A 1 102 ? 11.737 -8.772 -12.971 1.00 93.88 102 LEU A CA 1
ATOM 800 C C . LEU A 1 102 ? 12.860 -8.003 -13.684 1.00 93.88 102 LEU A C 1
ATOM 802 O O . LEU A 1 102 ? 14.039 -8.238 -13.437 1.00 9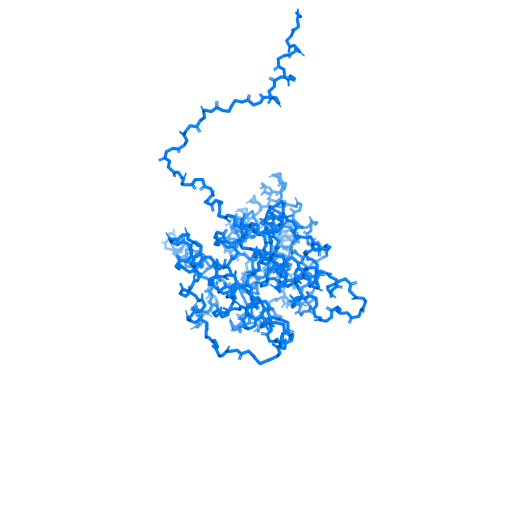3.88 102 LEU A O 1
ATOM 806 N N . LEU A 1 103 ? 12.504 -7.049 -14.545 1.00 95.50 103 LEU A N 1
ATOM 807 C CA . LEU A 1 103 ? 13.476 -6.212 -15.240 1.00 95.50 103 LEU A CA 1
ATOM 808 C C . LEU A 1 103 ? 14.283 -5.316 -14.285 1.00 95.50 103 LEU A C 1
ATOM 810 O O . LEU A 1 103 ? 15.485 -5.154 -14.489 1.00 95.50 103 LEU A O 1
ATOM 814 N N . LEU A 1 104 ? 13.634 -4.736 -13.271 1.00 94.38 104 LEU A N 1
ATOM 815 C CA . LEU A 1 104 ? 14.273 -3.854 -12.285 1.00 94.38 104 LEU A CA 1
ATOM 816 C C . LEU A 1 104 ? 15.173 -4.611 -11.298 1.00 94.38 104 LEU A C 1
ATOM 818 O O . LEU A 1 104 ? 16.147 -4.047 -10.806 1.00 94.38 104 LEU A O 1
ATOM 822 N N . GLN A 1 105 ? 14.861 -5.878 -11.024 1.00 91.00 105 GLN A N 1
ATOM 823 C CA . GLN A 1 105 ? 15.658 -6.761 -10.165 1.00 91.00 105 GLN A CA 1
ATOM 824 C C . GLN A 1 105 ? 16.799 -7.453 -10.929 1.00 91.00 105 GLN A C 1
ATOM 826 O O . GLN A 1 105 ? 17.798 -7.848 -10.329 1.00 91.00 105 GLN A O 1
ATOM 831 N N . GLY A 1 106 ? 16.664 -7.585 -12.251 1.00 88.25 106 GLY A N 1
ATOM 832 C CA . GLY A 1 106 ? 17.629 -8.268 -13.104 1.00 88.25 106 GLY A CA 1
ATOM 833 C C . GLY A 1 106 ? 18.955 -7.515 -13.299 1.00 88.25 106 GLY A C 1
ATOM 834 O O . GLY A 1 106 ? 19.094 -6.337 -12.973 1.00 88.25 106 GLY A O 1
ATOM 835 N N . PRO A 1 107 ? 19.958 -8.156 -13.924 1.00 88.88 107 PRO A N 1
ATOM 836 C CA . PRO A 1 107 ? 21.309 -7.598 -14.035 1.00 88.88 107 PRO A CA 1
ATOM 837 C C . PRO A 1 107 ? 21.404 -6.396 -14.983 1.00 88.88 107 PRO A C 1
ATOM 839 O O . PRO A 1 107 ? 22.392 -5.663 -14.949 1.00 88.88 107 PRO A O 1
ATOM 842 N N . LEU A 1 108 ? 20.402 -6.183 -15.845 1.00 90.94 108 LEU A N 1
ATOM 843 C CA . LEU A 1 108 ? 20.467 -5.214 -16.940 1.00 90.94 108 LEU A CA 1
ATOM 844 C C . LEU A 1 108 ? 20.519 -3.755 -16.466 1.00 90.94 108 LEU A C 1
ATOM 846 O O . LEU A 1 108 ? 21.132 -2.923 -17.134 1.00 90.94 108 LEU A O 1
ATOM 850 N N . VAL A 1 109 ? 19.904 -3.437 -15.327 1.00 91.94 109 VAL A N 1
ATOM 851 C CA . VAL A 1 109 ? 19.911 -2.078 -14.755 1.00 91.94 109 VAL A CA 1
ATOM 852 C C . VAL A 1 109 ? 21.264 -1.668 -14.172 1.00 91.94 109 VAL A C 1
ATOM 854 O O . VAL A 1 109 ? 21.540 -0.479 -14.025 1.00 91.94 109 VAL A O 1
ATOM 857 N N . GLN A 1 110 ? 22.119 -2.650 -13.877 1.00 89.94 110 GLN A N 1
ATOM 858 C CA . GLN A 1 110 ? 23.499 -2.431 -13.443 1.00 89.94 110 GLN A CA 1
ATOM 859 C C . GLN A 1 110 ? 24.461 -2.300 -14.630 1.00 89.94 110 GLN A C 1
ATOM 861 O O . GLN A 1 110 ? 25.582 -1.831 -14.461 1.00 89.94 110 GLN A O 1
ATOM 866 N N . GLN A 1 111 ? 24.037 -2.696 -15.834 1.00 90.38 111 GLN A N 1
ATOM 867 C CA . GLN A 1 111 ? 24.857 -2.575 -17.035 1.00 90.38 111 GLN A CA 1
ATOM 868 C C . GLN A 1 111 ? 24.796 -1.159 -17.598 1.00 90.38 111 GLN A C 1
ATOM 870 O O . GLN A 1 111 ? 23.749 -0.505 -17.604 1.00 90.38 111 GLN A O 1
ATOM 875 N N . ASP A 1 112 ? 25.897 -0.730 -18.205 1.00 93.38 112 ASP A N 1
ATOM 876 C CA . ASP A 1 112 ? 25.890 0.492 -18.992 1.00 93.38 112 ASP A CA 1
ATOM 877 C C . ASP A 1 112 ? 24.952 0.372 -20.206 1.00 93.38 112 ASP A C 1
ATOM 879 O O . ASP A 1 112 ? 24.701 -0.706 -20.767 1.00 93.38 112 ASP A O 1
ATOM 883 N N . LEU A 1 113 ? 24.391 1.512 -20.605 1.00 94.94 113 LEU A N 1
ATOM 884 C CA . LEU A 1 113 ? 23.499 1.624 -21.754 1.00 94.94 113 LEU A CA 1
ATOM 885 C C . LEU A 1 113 ? 24.300 1.713 -23.055 1.00 94.94 113 LEU A C 1
ATOM 887 O O . LEU A 1 113 ? 25.285 2.451 -23.127 1.00 94.94 113 LEU A O 1
ATOM 891 N N . ALA A 1 114 ? 23.827 1.044 -24.107 1.00 94.38 114 ALA A N 1
ATOM 892 C CA . ALA A 1 114 ? 24.319 1.264 -25.464 1.00 94.38 114 ALA A CA 1
ATOM 893 C C . ALA A 1 114 ? 23.957 2.676 -25.970 1.00 94.38 114 ALA A C 1
ATOM 895 O O . ALA A 1 114 ? 23.063 3.337 -25.437 1.00 94.38 114 ALA A O 1
ATOM 896 N N . GLY A 1 115 ? 24.609 3.154 -27.035 1.00 92.62 115 GLY A N 1
ATOM 897 C CA . GLY A 1 115 ? 24.426 4.536 -27.505 1.00 92.62 115 GLY A CA 1
ATOM 898 C C . GLY A 1 115 ? 23.010 4.873 -28.004 1.00 92.62 115 GLY A C 1
ATOM 899 O O . GLY A 1 115 ? 22.575 6.021 -27.953 1.00 92.62 115 GLY A O 1
ATOM 900 N N . ASP A 1 116 ? 22.251 3.900 -28.505 1.00 93.00 116 ASP A N 1
ATOM 901 C CA . ASP A 1 116 ? 20.825 4.061 -28.823 1.00 93.00 116 ASP A CA 1
ATOM 902 C C . ASP A 1 116 ? 19.920 4.005 -27.587 1.00 93.00 116 ASP A C 1
ATOM 904 O O . ASP A 1 116 ? 18.950 4.754 -27.528 1.00 93.00 116 ASP A O 1
ATOM 908 N N . GLU A 1 117 ? 20.262 3.212 -26.575 1.00 95.56 117 GLU A N 1
ATOM 909 C CA . GLU A 1 117 ? 19.549 3.193 -25.292 1.00 95.56 117 GLU A CA 1
ATOM 910 C C . GLU A 1 117 ? 19.732 4.490 -24.503 1.00 95.56 117 GLU A C 1
ATOM 912 O O . GLU A 1 117 ? 18.777 4.972 -23.902 1.00 95.56 117 GLU A O 1
ATOM 917 N N . GLN A 1 118 ? 20.926 5.090 -24.543 1.00 95.69 118 GLN A N 1
ATOM 918 C CA . GLN A 1 118 ? 21.170 6.413 -23.959 1.00 95.69 118 GLN A CA 1
ATOM 919 C C . GLN A 1 118 ? 20.284 7.468 -24.625 1.00 95.69 118 GLN A C 1
ATOM 921 O O . GLN A 1 118 ? 19.583 8.204 -23.939 1.00 95.69 118 GLN A O 1
ATOM 926 N N . ARG A 1 119 ? 20.227 7.477 -25.964 1.00 94.62 119 ARG A N 1
ATOM 927 C CA . ARG A 1 119 ? 19.343 8.386 -26.709 1.00 94.62 119 ARG A CA 1
ATOM 928 C C . ARG A 1 119 ? 17.869 8.161 -26.384 1.00 94.62 119 ARG A C 1
ATOM 930 O O . ARG A 1 119 ? 17.138 9.134 -26.242 1.00 94.62 119 ARG A O 1
ATOM 937 N N . TRP A 1 120 ? 17.435 6.907 -26.259 1.00 95.56 120 TRP A N 1
ATOM 938 C CA . TRP A 1 120 ? 16.067 6.586 -25.851 1.00 95.56 120 TRP A CA 1
ATOM 939 C C . TRP A 1 120 ? 15.770 7.091 -24.435 1.00 95.56 120 TRP A C 1
ATOM 941 O O . TRP A 1 120 ? 14.803 7.819 -24.242 1.00 95.56 120 TRP A O 1
ATOM 951 N N . ARG A 1 121 ? 16.641 6.807 -23.459 1.00 96.56 121 ARG A N 1
ATOM 952 C CA . ARG A 1 121 ? 16.538 7.335 -22.089 1.00 96.56 121 ARG A CA 1
ATOM 953 C C . ARG A 1 121 ? 16.423 8.859 -22.080 1.00 96.56 121 ARG A C 1
ATOM 955 O O . ARG A 1 121 ? 15.572 9.401 -21.382 1.00 96.56 121 ARG A O 1
ATOM 962 N N . ASP A 1 122 ? 17.255 9.547 -22.854 1.00 95.25 122 ASP A N 1
ATOM 963 C CA . ASP A 1 122 ? 17.256 11.008 -22.907 1.00 95.25 122 ASP A CA 1
ATOM 964 C C . ASP A 1 122 ? 15.957 11.546 -23.539 1.00 95.25 122 ASP A C 1
ATOM 966 O O . ASP A 1 122 ? 15.417 12.551 -23.077 1.00 95.25 122 ASP A O 1
ATOM 970 N N . GLN A 1 123 ? 15.392 10.847 -24.534 1.00 94.12 123 GLN A N 1
ATOM 971 C CA . GLN A 1 123 ? 14.067 11.157 -25.090 1.00 94.12 123 GLN A CA 1
ATOM 972 C C . GLN A 1 123 ? 12.949 10.977 -24.058 1.00 94.12 123 GLN A C 1
ATOM 974 O O . GLN A 1 123 ? 12.083 11.844 -23.957 1.00 94.12 123 GLN A O 1
ATOM 979 N N . LEU A 1 124 ? 12.980 9.891 -23.281 1.00 94.94 124 LEU A N 1
ATOM 980 C CA . LEU A 1 124 ? 12.021 9.640 -22.203 1.00 94.94 124 LEU A CA 1
ATOM 981 C C . LEU A 1 124 ? 12.102 10.718 -21.118 1.00 94.94 124 LEU A C 1
ATOM 983 O O . LEU A 1 124 ? 11.081 11.272 -20.721 1.00 94.94 124 LEU A O 1
ATOM 987 N N . ALA A 1 125 ? 13.314 11.056 -20.672 1.00 93.56 125 ALA A N 1
ATOM 988 C CA . ALA A 1 125 ? 13.538 12.092 -19.668 1.00 93.56 125 ALA A CA 1
ATOM 989 C C . ALA A 1 125 ? 13.070 13.468 -20.163 1.00 93.56 125 ALA A C 1
ATOM 991 O O . ALA A 1 125 ? 12.426 14.210 -19.422 1.00 93.56 125 ALA A O 1
ATOM 992 N N . HIS A 1 126 ? 13.340 13.793 -21.430 1.00 91.81 126 HIS A N 1
ATOM 993 C CA . HIS A 1 126 ? 12.841 15.019 -22.041 1.00 91.81 126 HIS A CA 1
ATOM 994 C C . HIS A 1 126 ? 11.310 15.016 -22.165 1.00 91.81 126 HIS A C 1
ATOM 996 O O . HIS A 1 126 ? 10.692 16.033 -21.873 1.00 91.81 126 HIS A O 1
ATOM 1002 N N . GLY A 1 127 ? 10.698 13.894 -22.559 1.00 90.38 127 GLY A N 1
ATOM 1003 C CA . GLY A 1 127 ? 9.242 13.725 -22.626 1.00 90.38 127 GLY A CA 1
ATOM 1004 C C . GLY A 1 127 ? 8.565 13.937 -21.273 1.00 90.38 127 GLY A C 1
ATOM 1005 O O . GLY A 1 127 ? 7.640 14.733 -21.178 1.00 90.38 127 GLY A O 1
ATOM 1006 N N . MET A 1 128 ? 9.106 13.326 -20.218 1.00 89.38 128 MET A N 1
ATOM 1007 C CA . MET A 1 128 ? 8.622 13.476 -18.842 1.00 89.38 128 MET A CA 1
ATOM 1008 C C . MET A 1 128 ? 8.691 14.925 -18.332 1.00 89.38 128 MET A C 1
ATOM 1010 O O . MET A 1 128 ? 7.867 15.333 -17.521 1.00 89.38 128 MET A O 1
ATOM 1014 N N . ALA A 1 129 ? 9.674 15.705 -18.791 1.00 88.00 129 ALA A N 1
ATOM 1015 C CA . ALA A 1 129 ? 9.856 17.100 -18.393 1.00 88.00 129 ALA A CA 1
ATOM 1016 C C . ALA A 1 129 ? 9.024 18.100 -19.220 1.00 88.00 129 ALA A C 1
ATOM 1018 O O . ALA A 1 129 ? 9.056 19.300 -18.932 1.00 88.00 129 ALA A O 1
ATOM 1019 N N . LYS A 1 130 ? 8.313 17.654 -20.268 1.00 87.44 130 LYS A N 1
ATOM 1020 C CA . LYS A 1 130 ? 7.514 18.553 -21.110 1.00 87.44 130 LYS A CA 1
ATOM 1021 C C . LYS A 1 130 ? 6.279 19.064 -20.355 1.00 87.44 130 LYS A C 1
ATOM 1023 O O . LYS A 1 130 ? 5.527 18.260 -19.805 1.00 87.44 130 LYS A O 1
ATOM 1028 N N . PRO A 1 131 ? 6.011 20.382 -20.384 1.00 80.94 131 PRO A N 1
ATOM 1029 C CA . PRO A 1 131 ? 4.761 20.929 -19.866 1.00 80.94 131 PRO A CA 1
ATOM 1030 C C . PRO A 1 131 ? 3.549 20.326 -20.591 1.00 80.94 131 PRO A C 1
ATOM 1032 O O . PRO A 1 131 ? 3.564 20.216 -21.816 1.00 80.94 131 PRO A O 1
ATOM 1035 N N . GLY A 1 132 ? 2.497 19.972 -19.845 1.00 78.50 132 GLY A N 1
ATOM 1036 C CA . GLY A 1 132 ? 1.248 19.422 -20.394 1.00 78.50 132 GLY A CA 1
ATOM 1037 C C . GLY A 1 132 ? 1.162 17.891 -20.459 1.00 78.50 132 GLY A C 1
ATOM 1038 O O . GLY A 1 132 ? 0.118 17.368 -20.834 1.00 78.50 132 GLY A O 1
ATOM 1039 N N . GLU A 1 133 ? 2.206 17.164 -20.052 1.00 82.12 133 GLU A N 1
ATOM 1040 C CA . GLU A 1 133 ? 2.233 15.688 -20.001 1.00 82.12 133 GLU A CA 1
ATOM 1041 C C . GLU A 1 133 ? 1.836 15.112 -18.625 1.00 82.12 133 GLU A C 1
ATOM 1043 O O . GLU A 1 133 ? 2.077 13.939 -18.344 1.00 82.12 133 GLU A O 1
ATOM 1048 N N . GLU A 1 134 ? 1.204 15.913 -17.760 1.00 79.00 134 GLU A N 1
ATOM 1049 C CA . GLU A 1 134 ? 0.822 15.525 -16.389 1.00 79.00 134 GLU A CA 1
ATOM 1050 C C . GLU A 1 134 ? -0.027 14.246 -16.367 1.00 79.00 134 GLU A C 1
ATOM 1052 O O . GLU A 1 134 ? 0.224 13.338 -15.578 1.00 79.00 134 GLU A O 1
ATOM 1057 N N . VAL A 1 135 ? -0.960 14.113 -17.317 1.00 81.50 135 VAL A N 1
ATOM 1058 C CA . VAL A 1 135 ? -1.825 12.930 -17.452 1.00 81.50 135 VAL A CA 1
ATOM 1059 C C . VAL A 1 135 ? -1.019 11.660 -17.756 1.00 81.50 135 VAL A C 1
ATOM 1061 O O . VAL A 1 135 ? -1.399 10.576 -17.328 1.00 81.50 135 VAL A O 1
ATOM 1064 N N . ARG A 1 136 ? 0.111 11.761 -18.469 1.00 89.38 136 ARG A N 1
ATOM 1065 C CA . ARG A 1 136 ? 0.945 10.606 -18.854 1.00 89.38 136 ARG A CA 1
ATOM 1066 C C . ARG A 1 136 ? 2.174 10.436 -17.968 1.00 89.38 136 ARG A C 1
ATOM 1068 O O . ARG A 1 136 ? 3.029 9.604 -18.269 1.00 89.38 136 ARG A O 1
ATOM 1075 N N . GLN A 1 137 ? 2.288 11.198 -16.880 1.00 90.31 137 GLN A N 1
ATOM 1076 C CA . GLN A 1 137 ? 3.472 11.196 -16.022 1.00 90.31 137 GLN A CA 1
ATOM 1077 C C . GLN A 1 137 ? 3.842 9.784 -15.545 1.00 90.31 137 GLN A C 1
ATOM 1079 O O . GLN A 1 137 ? 5.015 9.414 -15.563 1.00 90.31 137 GLN A O 1
ATOM 1084 N N . ILE A 1 138 ? 2.848 8.963 -15.199 1.00 93.38 138 ILE A N 1
ATOM 1085 C CA . ILE A 1 138 ? 3.067 7.582 -14.753 1.00 93.38 138 ILE A CA 1
ATOM 1086 C C . ILE A 1 138 ? 3.587 6.684 -15.885 1.00 93.38 138 ILE A C 1
ATOM 1088 O O . ILE A 1 138 ? 4.530 5.923 -15.666 1.00 93.38 138 ILE A O 1
ATOM 1092 N N . SER A 1 139 ? 3.065 6.821 -17.110 1.00 95.50 139 SER A N 1
ATOM 1093 C CA . SER A 1 139 ? 3.607 6.140 -18.299 1.00 95.50 139 SER A CA 1
ATOM 1094 C C . SER A 1 139 ? 5.079 6.482 -18.522 1.00 95.50 139 SER A C 1
ATOM 1096 O O . SER A 1 139 ? 5.890 5.591 -18.778 1.00 95.50 139 SER A O 1
ATOM 1098 N N . TRP A 1 140 ? 5.445 7.761 -18.382 1.00 95.44 140 TRP A N 1
ATOM 1099 C CA . TRP A 1 140 ? 6.832 8.208 -18.515 1.00 95.44 140 TRP A CA 1
ATOM 1100 C C . TRP A 1 140 ? 7.738 7.611 -17.436 1.00 95.44 140 TRP A C 1
ATOM 1102 O O . TRP A 1 140 ? 8.822 7.124 -17.759 1.00 95.44 140 TRP A O 1
ATOM 1112 N N . VAL A 1 141 ? 7.287 7.591 -16.177 1.00 95.44 141 VAL A N 1
ATOM 1113 C CA . VAL A 1 141 ? 8.025 6.975 -15.063 1.00 95.44 141 VAL A CA 1
ATOM 1114 C C . VAL A 1 141 ? 8.253 5.484 -15.323 1.00 95.44 141 VAL A C 1
ATOM 1116 O O . VAL A 1 141 ? 9.397 5.032 -15.273 1.00 95.44 141 VAL A O 1
ATOM 1119 N N . LEU A 1 142 ? 7.206 4.731 -15.672 1.00 97.25 142 LEU A N 1
ATOM 1120 C CA . LEU A 1 142 ? 7.294 3.296 -15.970 1.00 97.25 142 LEU A CA 1
ATOM 1121 C C . LEU A 1 142 ? 8.244 2.994 -17.135 1.00 97.25 142 LEU A C 1
ATOM 1123 O O . LEU A 1 142 ? 9.045 2.058 -17.062 1.00 97.25 142 LEU A O 1
ATOM 1127 N N . ALA A 1 143 ? 8.185 3.807 -18.192 1.00 97.31 143 ALA A N 1
ATOM 1128 C CA . ALA A 1 143 ? 9.021 3.648 -19.372 1.00 97.31 143 ALA A CA 1
ATOM 1129 C C . ALA A 1 143 ? 10.498 3.979 -19.109 1.00 97.31 143 ALA A C 1
ATOM 1131 O O . ALA A 1 143 ? 11.374 3.323 -19.681 1.00 97.31 143 ALA A O 1
ATOM 1132 N N . LEU A 1 144 ? 10.776 4.990 -18.277 1.00 97.06 144 LEU A N 1
ATOM 1133 C CA . LEU A 1 144 ? 12.120 5.510 -18.003 1.00 97.06 144 LEU A CA 1
ATOM 1134 C C . LEU A 1 144 ? 12.865 4.713 -16.934 1.00 97.06 144 LEU A C 1
ATOM 1136 O O . LEU A 1 144 ? 14.076 4.523 -17.057 1.00 97.06 144 LEU A O 1
ATOM 1140 N N . MET A 1 145 ? 12.162 4.237 -15.908 1.00 96.12 145 MET A N 1
ATOM 1141 C CA . MET A 1 145 ? 12.754 3.588 -14.735 1.00 96.12 145 MET A CA 1
ATOM 1142 C C . MET A 1 145 ? 13.798 2.503 -15.080 1.00 96.12 145 MET A C 1
ATOM 1144 O O . MET A 1 145 ? 14.912 2.591 -14.554 1.00 96.12 145 MET A O 1
ATOM 1148 N N . PRO A 1 146 ? 13.564 1.581 -16.041 1.00 96.44 146 PRO A N 1
ATOM 1149 C CA . PRO A 1 146 ? 14.528 0.528 -16.385 1.00 96.44 146 PRO A CA 1
ATOM 1150 C C . PRO A 1 146 ? 15.809 0.995 -17.097 1.00 96.44 146 PRO A C 1
ATOM 1152 O O . PRO A 1 146 ? 16.711 0.190 -17.346 1.00 96.44 146 PRO A O 1
ATOM 1155 N N . TYR A 1 147 ? 15.884 2.268 -17.494 1.00 96.88 147 TYR A N 1
ATOM 1156 C CA . TYR A 1 147 ? 17.058 2.885 -18.127 1.00 96.88 147 TYR A CA 1
ATOM 1157 C C . TYR A 1 147 ? 17.878 3.736 -17.154 1.00 96.88 147 TYR A C 1
ATOM 1159 O O . TYR A 1 147 ? 18.845 4.392 -17.550 1.00 96.88 147 TYR A O 1
ATOM 1167 N N . THR A 1 148 ? 17.493 3.755 -15.884 1.00 93.69 148 THR A N 1
ATOM 1168 C CA . THR A 1 148 ? 18.209 4.465 -14.826 1.00 93.69 148 THR A CA 1
ATOM 1169 C C . THR A 1 148 ? 18.879 3.462 -13.904 1.00 93.69 148 THR A C 1
ATOM 1171 O O . THR A 1 148 ? 18.376 2.354 -13.750 1.00 93.69 148 THR A O 1
ATOM 1174 N N . ARG A 1 149 ? 20.010 3.837 -13.297 1.00 91.81 149 ARG A N 1
ATOM 1175 C CA . ARG A 1 149 ? 20.593 3.038 -12.211 1.00 91.81 149 ARG A CA 1
ATOM 1176 C C . ARG A 1 149 ? 19.685 3.111 -10.973 1.00 91.81 149 ARG A C 1
ATOM 1178 O O . ARG A 1 149 ? 18.997 4.127 -10.813 1.00 91.81 149 ARG A O 1
ATOM 1185 N N . PRO A 1 150 ? 19.709 2.102 -10.084 1.00 90.94 150 PRO A N 1
ATOM 1186 C CA . PRO A 1 150 ? 19.012 2.184 -8.804 1.00 90.94 150 PRO A CA 1
ATOM 1187 C C . PRO A 1 150 ? 19.344 3.493 -8.078 1.00 90.94 150 PRO A C 1
ATOM 1189 O O . PRO A 1 150 ? 20.493 3.940 -8.074 1.00 90.94 150 PRO A O 1
ATOM 1192 N N . GLY A 1 151 ? 18.329 4.150 -7.524 1.00 89.44 151 GLY A N 1
ATOM 1193 C CA . GLY A 1 151 ? 18.478 5.444 -6.851 1.00 89.44 151 GLY A CA 1
ATOM 1194 C C . GLY A 1 151 ? 18.598 6.686 -7.753 1.00 89.44 151 GLY A C 1
ATOM 1195 O O . GLY A 1 151 ? 18.543 7.803 -7.236 1.00 89.44 151 GLY A O 1
ATOM 1196 N N . ALA A 1 152 ? 18.778 6.541 -9.074 1.00 90.88 152 ALA A N 1
ATOM 1197 C CA . ALA A 1 152 ? 19.097 7.669 -9.960 1.00 90.88 152 ALA A CA 1
ATOM 1198 C C . ALA A 1 152 ? 17.866 8.427 -10.483 1.00 90.88 152 ALA A C 1
ATOM 1200 O O . ALA A 1 152 ? 17.932 9.642 -10.674 1.00 90.88 152 ALA A O 1
ATOM 1201 N N . LEU A 1 153 ? 16.749 7.736 -10.730 1.00 93.50 153 LEU A N 1
ATOM 1202 C CA . LEU A 1 153 ? 15.498 8.392 -11.109 1.00 93.50 153 LEU A CA 1
ATOM 1203 C C . LEU A 1 153 ? 14.904 9.098 -9.886 1.00 93.50 153 LEU A C 1
ATOM 1205 O O . LEU A 1 153 ? 14.694 8.468 -8.853 1.00 93.50 153 LEU A O 1
ATOM 1209 N N . LYS A 1 154 ? 14.607 10.393 -10.009 1.00 92.19 154 LYS A N 1
ATOM 1210 C CA . LYS A 1 154 ? 13.968 11.177 -8.949 1.00 92.19 154 LYS A CA 1
ATOM 1211 C C . LYS A 1 154 ? 12.663 11.784 -9.453 1.00 92.19 154 LYS A C 1
ATOM 1213 O O . LYS A 1 154 ? 12.658 12.592 -10.377 1.00 92.19 154 LYS A O 1
ATOM 1218 N N . VAL A 1 155 ? 11.567 11.389 -8.817 1.00 89.38 155 VAL A N 1
ATOM 1219 C CA . VAL A 1 155 ? 10.242 11.997 -8.945 1.00 89.38 155 VAL A CA 1
ATOM 1220 C C . VAL A 1 155 ? 10.062 12.989 -7.799 1.00 89.38 155 VAL A C 1
ATOM 1222 O O . VAL A 1 155 ? 10.337 12.667 -6.643 1.00 89.38 155 VAL A O 1
ATOM 1225 N N . SER A 1 156 ? 9.617 14.205 -8.109 1.00 84.75 156 SER A N 1
ATOM 1226 C CA . SER A 1 156 ? 9.307 15.224 -7.102 1.00 84.75 156 SER A CA 1
ATOM 1227 C C . SER A 1 156 ? 8.078 14.813 -6.293 1.00 84.75 156 SER A C 1
ATOM 1229 O O . SER A 1 156 ? 7.039 14.523 -6.874 1.00 84.75 156 SER A O 1
ATOM 1231 N N . GLN A 1 157 ? 8.188 14.828 -4.961 1.00 78.81 157 GLN A N 1
ATOM 1232 C CA . GLN A 1 157 ? 7.094 14.493 -4.031 1.00 78.81 157 GLN A CA 1
ATOM 1233 C C . GLN A 1 157 ? 6.391 13.155 -4.368 1.00 78.81 157 GLN A C 1
ATOM 1235 O O . GLN A 1 157 ? 5.177 13.123 -4.581 1.00 78.81 157 GLN A O 1
ATOM 1240 N N . PRO A 1 158 ? 7.128 12.027 -4.393 1.00 82.44 158 PRO A N 1
ATOM 1241 C CA . PRO A 1 158 ? 6.605 10.756 -4.898 1.00 82.44 158 PRO A CA 1
ATOM 1242 C C . PRO A 1 158 ? 5.395 10.243 -4.100 1.00 82.44 158 PRO A C 1
ATOM 1244 O O . PRO A 1 158 ? 4.479 9.704 -4.700 1.00 82.44 158 PRO A O 1
ATOM 1247 N N . LEU A 1 159 ? 5.326 10.511 -2.788 1.00 78.06 159 LEU A N 1
ATOM 1248 C CA . LEU A 1 159 ? 4.191 10.160 -1.909 1.00 78.06 159 LEU A CA 1
ATOM 1249 C C . LEU A 1 159 ? 2.879 10.920 -2.219 1.00 78.06 159 LEU A C 1
ATOM 1251 O O . LEU A 1 159 ? 1.836 10.670 -1.608 1.00 78.06 159 LEU A O 1
ATOM 1255 N N . GLN A 1 160 ? 2.931 11.936 -3.081 1.00 76.38 160 GLN A N 1
ATOM 1256 C CA . GLN A 1 160 ? 1.761 12.723 -3.490 1.00 76.38 160 GLN A CA 1
ATOM 1257 C C . GLN A 1 160 ? 1.379 12.478 -4.947 1.00 76.38 160 GLN A C 1
ATOM 1259 O O . GLN A 1 160 ? 0.207 12.594 -5.286 1.00 76.38 160 GLN A O 1
ATOM 1264 N N . VAL A 1 161 ? 2.369 12.177 -5.788 1.00 81.00 161 VAL A N 1
ATOM 1265 C CA . VAL A 1 161 ? 2.216 12.109 -7.244 1.00 81.00 161 VAL A CA 1
ATOM 1266 C C . VAL A 1 161 ? 2.081 10.673 -7.743 1.00 81.00 161 VAL A C 1
ATOM 1268 O O . VAL A 1 161 ? 1.374 10.431 -8.718 1.00 81.00 161 VAL A O 1
ATOM 1271 N N . LEU A 1 162 ? 2.770 9.718 -7.112 1.00 84.75 162 LEU A N 1
ATOM 1272 C CA . LEU A 1 162 ? 2.723 8.329 -7.550 1.00 84.75 162 LEU A CA 1
ATOM 1273 C C . LEU A 1 162 ? 1.524 7.609 -6.926 1.00 84.75 162 LEU A C 1
ATOM 1275 O O . LEU A 1 162 ? 1.263 7.792 -5.736 1.00 84.75 162 LEU A O 1
ATOM 1279 N N . PRO A 1 163 ? 0.827 6.766 -7.702 1.00 83.69 163 PRO A N 1
ATOM 1280 C CA . PRO A 1 163 ? -0.238 5.934 -7.175 1.00 83.69 163 PRO A CA 1
ATOM 1281 C C . PRO A 1 163 ? 0.329 4.805 -6.309 1.00 83.69 163 PRO A C 1
ATOM 1283 O O . PRO A 1 163 ? 1.433 4.307 -6.557 1.00 83.69 163 PRO A O 1
ATOM 1286 N N . ASP A 1 164 ? -0.461 4.357 -5.335 1.00 78.81 164 ASP A N 1
ATOM 1287 C CA . ASP A 1 164 ? -0.041 3.367 -4.335 1.00 78.81 164 ASP A CA 1
ATOM 1288 C C . ASP A 1 164 ? 0.454 2.055 -4.960 1.00 78.81 164 ASP A C 1
ATOM 1290 O O . ASP A 1 164 ? 1.436 1.477 -4.494 1.00 78.81 164 ASP A O 1
ATOM 1294 N N . TRP A 1 165 ? -0.161 1.625 -6.068 1.00 83.31 165 TRP A N 1
ATOM 1295 C CA . TRP A 1 165 ? 0.208 0.398 -6.781 1.00 83.31 165 TRP A CA 1
ATOM 1296 C C . TRP A 1 165 ? 1.602 0.438 -7.429 1.00 83.31 165 TRP A C 1
ATOM 1298 O O . TRP A 1 165 ? 2.158 -0.618 -7.723 1.00 83.31 165 TRP A O 1
ATOM 1308 N N . LEU A 1 166 ? 2.180 1.626 -7.654 1.00 89.31 166 LEU A N 1
ATOM 1309 C CA . LEU A 1 166 ? 3.546 1.799 -8.174 1.00 89.31 166 LEU A CA 1
ATOM 1310 C C . LEU A 1 166 ? 4.529 2.232 -7.087 1.00 89.31 166 LEU A C 1
ATOM 1312 O O . LEU A 1 166 ? 5.729 1.983 -7.195 1.00 89.31 166 LEU A O 1
ATOM 1316 N N . LEU A 1 167 ? 4.035 2.934 -6.067 1.00 86.50 167 LEU A N 1
ATOM 1317 C CA . LEU A 1 167 ? 4.860 3.639 -5.096 1.00 86.50 167 LEU A CA 1
ATOM 1318 C C . LEU A 1 167 ? 5.832 2.708 -4.360 1.00 86.50 167 LEU A C 1
ATOM 1320 O O . LEU A 1 167 ? 6.990 3.082 -4.176 1.00 86.50 167 LEU A O 1
ATOM 1324 N N . GLY A 1 168 ? 5.397 1.497 -4.004 1.00 85.19 168 GLY A N 1
ATOM 1325 C CA . GLY A 1 168 ? 6.258 0.495 -3.367 1.00 85.19 168 GLY A CA 1
ATOM 1326 C C . GLY A 1 168 ? 7.444 0.088 -4.246 1.00 85.19 168 GLY A C 1
ATOM 1327 O O . GLY A 1 168 ? 8.593 0.176 -3.814 1.00 85.19 168 GLY A O 1
ATOM 1328 N N . ASP A 1 169 ? 7.179 -0.264 -5.507 1.00 89.75 169 ASP A N 1
ATOM 1329 C CA . ASP A 1 169 ? 8.213 -0.658 -6.472 1.00 89.75 169 ASP A CA 1
ATOM 1330 C C . ASP A 1 169 ? 9.145 0.523 -6.812 1.00 89.75 169 ASP A C 1
ATOM 1332 O O . ASP A 1 169 ? 10.363 0.353 -6.923 1.00 89.75 169 ASP A O 1
ATOM 1336 N N . TYR A 1 170 ? 8.602 1.744 -6.904 1.00 93.38 170 TYR A N 1
ATOM 1337 C CA . TYR A 1 170 ? 9.405 2.959 -7.060 1.00 93.38 170 TYR A CA 1
ATOM 1338 C C . TYR A 1 170 ? 10.319 3.193 -5.855 1.00 93.38 170 TYR A C 1
ATOM 1340 O O . TYR A 1 170 ? 11.492 3.502 -6.041 1.00 93.38 170 TYR A O 1
ATOM 1348 N N . VAL A 1 171 ? 9.821 3.071 -4.624 1.00 89.38 171 VAL A N 1
ATOM 1349 C CA . VAL A 1 171 ? 10.648 3.292 -3.431 1.00 89.38 171 VAL A CA 1
ATOM 1350 C C . VAL A 1 171 ? 11.737 2.234 -3.326 1.00 89.38 171 VAL A C 1
ATOM 1352 O O . VAL A 1 171 ? 12.900 2.606 -3.188 1.00 89.38 171 VAL A O 1
ATOM 1355 N N . ALA A 1 172 ? 11.402 0.957 -3.513 1.00 88.38 172 ALA A N 1
ATOM 1356 C CA . ALA A 1 172 ? 12.376 -0.131 -3.485 1.00 88.38 172 ALA A CA 1
ATOM 1357 C C . ALA A 1 172 ? 13.532 0.081 -4.482 1.00 88.38 172 ALA A C 1
ATOM 1359 O O . ALA A 1 172 ? 14.681 -0.243 -4.185 1.00 88.38 172 ALA A O 1
ATOM 1360 N N . TYR A 1 173 ? 13.245 0.649 -5.659 1.00 92.19 173 TYR A N 1
ATOM 1361 C CA . TYR A 1 173 ? 14.228 0.798 -6.732 1.00 92.19 173 TYR A CA 1
ATOM 1362 C C . TYR A 1 173 ? 14.902 2.187 -6.812 1.00 92.19 173 TYR A C 1
ATOM 1364 O O . TYR A 1 173 ? 16.109 2.298 -7.047 1.00 92.19 173 TYR A O 1
ATOM 1372 N N . CYS A 1 174 ? 14.146 3.274 -6.652 1.00 92.69 174 CYS A N 1
ATOM 1373 C CA . CYS A 1 174 ? 14.576 4.655 -6.921 1.00 92.69 174 CYS A CA 1
ATOM 1374 C C . CYS A 1 174 ? 14.828 5.503 -5.669 1.00 92.69 174 CYS A C 1
ATOM 1376 O O . CYS A 1 174 ? 15.556 6.501 -5.739 1.00 92.69 174 CYS A O 1
ATOM 1378 N N . ALA A 1 175 ? 14.190 5.174 -4.549 1.00 89.62 175 ALA A N 1
ATOM 1379 C CA . ALA A 1 175 ? 14.238 6.003 -3.352 1.00 89.62 175 ALA A CA 1
ATOM 1380 C C . ALA A 1 175 ? 14.137 5.165 -2.067 1.00 89.62 175 ALA A C 1
ATOM 1382 O O . ALA A 1 175 ? 13.225 5.416 -1.278 1.00 89.62 175 ALA A O 1
ATOM 1383 N N . PRO A 1 176 ? 15.041 4.189 -1.837 1.00 85.44 176 PRO A N 1
ATOM 1384 C CA . PRO A 1 176 ? 14.983 3.308 -0.666 1.00 85.44 176 PRO A CA 1
ATOM 1385 C C . PRO A 1 176 ? 15.048 4.086 0.655 1.00 85.44 176 PRO A C 1
ATOM 1387 O O . PRO A 1 176 ? 14.530 3.642 1.670 1.00 85.44 176 PRO A O 1
ATOM 1390 N N . GLU A 1 177 ? 15.595 5.304 0.645 1.00 82.62 177 GLU A N 1
ATOM 1391 C CA . GLU A 1 177 ? 15.539 6.232 1.776 1.00 82.62 177 GLU A CA 1
ATOM 1392 C C . GLU A 1 177 ? 14.109 6.582 2.246 1.00 82.62 177 GLU A C 1
ATOM 1394 O O . GLU A 1 177 ? 13.926 7.012 3.383 1.00 82.62 177 GLU A O 1
ATOM 1399 N N . LEU A 1 178 ? 13.093 6.408 1.393 1.00 79.44 178 LEU A N 1
ATOM 1400 C CA . LEU A 1 178 ? 11.680 6.630 1.715 1.00 79.44 178 LEU A CA 1
ATOM 1401 C C . LEU A 1 178 ? 10.977 5.373 2.241 1.00 79.44 178 LEU A C 1
ATOM 1403 O O . LEU A 1 178 ? 9.829 5.469 2.669 1.00 79.44 178 LEU A O 1
ATOM 1407 N N . GLU A 1 179 ? 11.635 4.213 2.232 1.00 75.69 179 GLU A N 1
ATOM 1408 C CA . GLU A 1 179 ? 11.049 2.948 2.689 1.00 75.69 179 GLU A CA 1
ATOM 1409 C C . GLU A 1 179 ? 10.629 3.035 4.157 1.00 75.69 179 GLU A C 1
ATOM 1411 O O . GLU A 1 179 ? 9.535 2.613 4.521 1.00 75.69 179 GLU A O 1
ATOM 1416 N N . GLU A 1 180 ? 11.441 3.682 4.994 1.00 67.25 180 GLU A N 1
ATOM 1417 C CA . GLU A 1 180 ? 11.091 3.914 6.394 1.00 67.25 180 GLU A CA 1
ATOM 1418 C C . GLU A 1 180 ? 9.862 4.824 6.534 1.00 67.25 180 GLU A C 1
ATOM 1420 O O . GLU A 1 180 ? 9.032 4.595 7.402 1.00 67.25 180 GLU A O 1
ATOM 1425 N N . GLN A 1 181 ? 9.690 5.823 5.662 1.00 65.94 181 GLN A N 1
ATOM 1426 C CA . GLN A 1 181 ? 8.522 6.715 5.694 1.00 65.94 181 GLN A CA 1
ATOM 1427 C C . GLN A 1 181 ? 7.246 6.020 5.213 1.00 65.94 181 GLN A C 1
ATOM 1429 O O . GLN A 1 181 ? 6.171 6.304 5.737 1.00 65.94 181 GLN A O 1
ATOM 1434 N N . LEU A 1 182 ? 7.365 5.109 4.242 1.00 63.56 182 LEU A N 1
ATOM 1435 C CA . LEU A 1 182 ? 6.268 4.240 3.817 1.00 63.56 182 LEU A CA 1
ATOM 1436 C C . LEU A 1 182 ? 5.882 3.253 4.915 1.00 63.56 182 LEU A C 1
ATOM 1438 O O . LEU A 1 182 ? 4.702 3.080 5.180 1.00 63.56 182 LEU A O 1
ATOM 1442 N N . ASN A 1 183 ? 6.869 2.639 5.566 1.00 58.53 183 ASN A N 1
ATOM 1443 C CA . ASN A 1 183 ? 6.656 1.650 6.622 1.00 58.53 183 ASN A CA 1
ATOM 1444 C C . ASN A 1 183 ? 6.354 2.288 7.986 1.00 58.53 183 ASN A C 1
ATOM 1446 O O . ASN A 1 183 ? 6.025 1.588 8.946 1.00 58.53 183 ASN A O 1
ATOM 1450 N N . GLN A 1 184 ? 6.454 3.614 8.101 1.00 57.56 184 GLN A N 1
ATOM 1451 C CA . GLN A 1 184 ? 5.965 4.334 9.260 1.00 57.56 184 GLN A CA 1
ATOM 1452 C C . GLN A 1 184 ? 4.451 4.549 9.115 1.00 57.56 184 GLN A C 1
ATOM 1454 O O . GLN A 1 184 ? 4.003 5.195 8.166 1.00 57.56 184 GLN A O 1
ATOM 1459 N N . PRO A 1 185 ? 3.645 4.120 10.101 1.00 53.41 185 PRO A N 1
ATOM 1460 C CA . PRO A 1 185 ? 2.181 4.229 10.063 1.00 53.41 185 PRO A CA 1
ATOM 1461 C C . PRO A 1 185 ? 1.646 5.667 9.904 1.00 53.41 185 PRO A C 1
ATOM 1463 O O . PRO A 1 185 ? 0.466 5.854 9.628 1.00 53.41 185 PRO A O 1
ATOM 1466 N N . ALA A 1 186 ? 2.486 6.692 10.091 1.00 51.00 186 ALA A N 1
ATOM 1467 C CA . ALA A 1 186 ? 2.097 8.099 10.032 1.00 51.00 186 ALA A CA 1
ATOM 1468 C C . ALA A 1 186 ? 2.160 8.721 8.621 1.00 51.00 186 ALA A C 1
ATOM 1470 O O . ALA A 1 186 ? 1.479 9.717 8.377 1.00 51.00 186 ALA A O 1
ATOM 1471 N N . GLY A 1 187 ? 2.942 8.158 7.688 1.00 48.19 187 GLY A N 1
ATOM 1472 C CA . GLY A 1 187 ? 3.231 8.787 6.389 1.00 48.19 187 GLY A CA 1
ATOM 1473 C C . GLY A 1 187 ? 2.056 8.843 5.402 1.00 48.19 187 GLY A C 1
ATOM 1474 O O . GLY A 1 187 ? 2.113 9.590 4.426 1.00 48.19 187 GLY A O 1
ATOM 1475 N N . LEU A 1 188 ? 0.988 8.077 5.652 1.00 51.53 188 LEU A N 1
ATOM 1476 C CA . LEU A 1 188 ? -0.097 7.833 4.693 1.00 51.53 188 LEU A CA 1
ATOM 1477 C C . LEU A 1 188 ? -1.506 7.983 5.295 1.00 51.53 188 LEU A C 1
ATOM 1479 O O . LEU A 1 188 ? -2.475 7.517 4.713 1.00 51.53 188 LEU A O 1
ATOM 1483 N N . LEU A 1 189 ? -1.653 8.663 6.437 1.00 57.25 189 LEU A N 1
ATOM 1484 C CA . LEU A 1 189 ? -2.972 8.987 6.994 1.00 57.25 189 LEU A CA 1
ATOM 1485 C C . LEU A 1 189 ? -3.578 10.187 6.247 1.00 57.25 189 LEU A C 1
ATOM 1487 O O . LEU A 1 189 ? -3.525 11.324 6.727 1.00 57.25 189 LEU A O 1
ATOM 1491 N N . LYS A 1 190 ? -4.102 9.961 5.039 1.00 56.38 190 LYS A N 1
ATOM 1492 C CA . LYS A 1 190 ? -4.876 10.959 4.290 1.00 56.38 190 LYS A CA 1
ATOM 1493 C C . LYS A 1 190 ? -6.360 10.657 4.459 1.00 56.38 190 LYS A C 1
ATOM 1495 O O . LYS A 1 190 ? -6.783 9.510 4.491 1.00 56.38 190 LYS A O 1
ATOM 1500 N N . ALA A 1 191 ? -7.177 11.705 4.545 1.00 51.78 191 ALA A N 1
ATOM 1501 C CA . ALA A 1 191 ? -8.617 11.522 4.457 1.00 51.78 191 ALA A CA 1
ATOM 1502 C C . ALA A 1 191 ? -8.936 10.878 3.101 1.00 51.78 191 ALA A C 1
ATOM 1504 O O . ALA A 1 191 ? -8.658 11.476 2.062 1.00 51.78 191 ALA A O 1
ATOM 1505 N N . GLY A 1 192 ? -9.497 9.670 3.108 1.00 49.62 192 GLY A N 1
ATOM 1506 C CA . GLY A 1 192 ? -10.007 9.061 1.889 1.00 49.62 192 GLY A CA 1
ATOM 1507 C C . GLY A 1 192 ? -10.993 9.994 1.183 1.00 49.62 192 GLY A C 1
ATOM 1508 O O . GLY A 1 192 ? -11.818 10.614 1.852 1.00 49.62 192 GLY A O 1
ATOM 1509 N N . ALA A 1 193 ? -10.921 10.098 -0.149 1.00 47.38 193 ALA A N 1
ATOM 1510 C CA . ALA A 1 193 ? -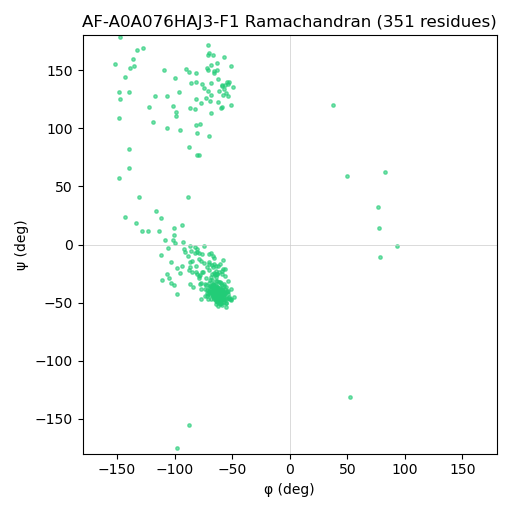11.822 10.955 -0.932 1.00 47.38 193 ALA A CA 1
ATOM 1511 C C . ALA A 1 193 ? -13.316 10.626 -0.708 1.00 47.38 193 ALA A C 1
ATOM 1513 O O . ALA A 1 193 ? -14.145 11.528 -0.755 1.00 47.38 193 ALA A O 1
ATOM 1514 N N . ASP A 1 194 ? -13.613 9.370 -0.350 1.00 56.59 194 ASP A N 1
ATOM 1515 C CA . ASP A 1 194 ? -14.947 8.859 0.000 1.00 56.59 194 ASP A CA 1
ATOM 1516 C C . ASP A 1 194 ? -15.076 8.477 1.492 1.00 56.59 194 ASP A C 1
ATOM 1518 O O . ASP A 1 194 ? -15.892 7.636 1.870 1.00 56.59 194 ASP A O 1
ATOM 1522 N N . ALA A 1 195 ? -14.232 9.032 2.371 1.00 59.72 195 ALA A N 1
ATOM 1523 C CA . ALA A 1 195 ? -14.297 8.714 3.795 1.00 59.72 195 ALA A CA 1
ATOM 1524 C C . ALA A 1 195 ? -15.589 9.276 4.430 1.00 59.72 195 ALA A C 1
ATOM 1526 O O . ALA A 1 195 ? -15.967 10.417 4.142 1.00 59.72 195 ALA A O 1
ATOM 1527 N N . PRO A 1 196 ? -16.251 8.518 5.328 1.00 71.38 196 PRO A N 1
ATOM 1528 C CA . PRO A 1 196 ? -17.380 9.026 6.099 1.00 71.38 196 PRO A CA 1
ATOM 1529 C C . PRO A 1 196 ? -16.981 10.267 6.906 1.00 71.38 196 PRO A C 1
ATOM 1531 O O . PRO A 1 196 ? -15.797 10.546 7.133 1.00 71.38 196 PRO A O 1
ATOM 1534 N N . VAL A 1 197 ? -17.983 11.033 7.342 1.00 82.56 197 VAL A N 1
ATOM 1535 C CA . VAL A 1 197 ? -17.742 12.279 8.076 1.00 82.56 197 VAL A CA 1
ATOM 1536 C C . VAL A 1 197 ? -16.866 11.978 9.301 1.00 82.56 197 VAL A C 1
ATOM 1538 O O . VAL A 1 197 ? -17.217 11.085 10.076 1.00 82.56 197 VAL A O 1
ATOM 1541 N N . PRO A 1 198 ? -15.772 12.731 9.531 1.00 88.31 198 PRO A N 1
ATOM 1542 C CA . PRO A 1 198 ? -14.819 12.401 10.582 1.00 88.31 198 PRO A CA 1
ATOM 1543 C C . PRO A 1 198 ? -15.468 12.207 11.959 1.00 88.31 198 PRO A C 1
ATOM 1545 O O . PRO A 1 198 ? -16.375 12.946 12.360 1.00 88.31 198 PRO A O 1
ATOM 1548 N N . LEU A 1 199 ? -14.982 11.204 12.686 1.00 89.56 199 LEU A N 1
ATOM 1549 C CA . LEU A 1 199 ? -15.388 10.857 14.049 1.00 89.56 199 LEU A CA 1
ATOM 1550 C C . LEU A 1 199 ? -14.692 11.738 15.092 1.00 89.56 199 LEU A C 1
ATOM 1552 O O . LEU A 1 199 ? -15.184 11.905 16.205 1.00 89.56 199 LEU A O 1
ATOM 1556 N N . THR A 1 200 ? -13.539 12.301 14.735 1.00 89.94 200 THR A N 1
ATOM 1557 C CA . THR A 1 200 ? -12.754 13.210 15.571 1.00 89.94 200 THR A CA 1
ATOM 1558 C C . THR A 1 200 ? -11.939 14.169 14.707 1.00 89.94 200 THR A C 1
ATOM 1560 O O . THR A 1 200 ? -11.597 13.869 13.563 1.00 89.94 200 THR A O 1
ATOM 1563 N N . GLN A 1 201 ? -11.598 15.326 15.273 1.00 85.31 201 GLN A N 1
ATOM 1564 C CA . GLN A 1 201 ? -10.690 16.291 14.647 1.00 85.31 201 GLN A CA 1
ATOM 1565 C C . GLN A 1 201 ? -9.213 15.916 14.843 1.00 85.31 201 GLN A C 1
ATOM 1567 O O . GLN A 1 201 ? -8.347 16.382 14.106 1.00 85.31 201 GLN A O 1
ATOM 1572 N N . ARG A 1 202 ? -8.907 15.055 15.823 1.00 83.00 202 ARG A N 1
ATOM 1573 C CA . ARG A 1 202 ? -7.548 14.564 16.072 1.00 83.00 202 ARG A CA 1
ATOM 1574 C C . ARG A 1 202 ? -7.238 13.434 15.091 1.00 83.00 202 ARG A C 1
ATOM 1576 O O . ARG A 1 202 ? -7.610 12.291 15.333 1.00 83.00 202 ARG A O 1
ATOM 1583 N N . ARG A 1 203 ? -6.571 13.774 13.988 1.00 84.06 203 ARG A N 1
ATOM 1584 C CA . ARG A 1 203 ? -6.271 12.877 12.856 1.00 84.06 203 ARG A CA 1
ATOM 1585 C C . ARG A 1 203 ? -4.787 12.882 12.510 1.00 84.06 203 ARG A C 1
ATOM 1587 O O . ARG A 1 203 ? -4.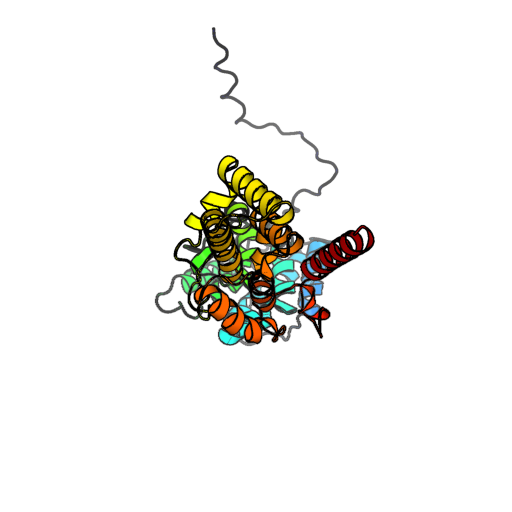036 13.732 13.000 1.00 84.06 203 ARG A O 1
ATOM 1594 N N . GLY A 1 204 ? -4.380 11.946 11.654 1.00 79.38 204 GLY A N 1
ATOM 1595 C CA . GLY A 1 204 ? -3.021 11.884 11.121 1.00 79.38 204 GLY A CA 1
ATOM 1596 C C . GLY A 1 204 ? -1.955 11.913 12.218 1.00 79.38 204 GLY A C 1
ATOM 1597 O O . GLY A 1 204 ? -2.057 11.227 13.237 1.00 79.38 204 GLY A O 1
ATOM 1598 N N . GLU A 1 205 ? -0.966 12.785 12.047 1.00 77.81 205 GLU A N 1
ATOM 1599 C CA . GLU A 1 205 ? 0.158 12.930 12.975 1.00 77.81 205 GLU A CA 1
ATOM 1600 C C . GLU A 1 205 ? -0.262 13.308 14.408 1.00 77.81 205 GLU A C 1
ATOM 1602 O O . GLU A 1 205 ? 0.342 12.848 15.377 1.00 77.81 205 GLU A O 1
ATOM 1607 N N . GLN A 1 206 ? -1.338 14.089 14.576 1.00 80.31 206 GLN A N 1
ATOM 1608 C CA . GLN A 1 206 ? -1.828 14.480 15.906 1.00 80.31 206 GLN A CA 1
ATOM 1609 C C . GLN A 1 206 ? -2.428 13.304 16.683 1.00 80.31 206 GLN A C 1
ATOM 1611 O O . GLN A 1 206 ? -2.390 13.297 17.915 1.00 80.31 206 GLN A O 1
ATOM 1616 N N . ALA A 1 207 ? -3.010 12.336 15.972 1.00 87.50 207 ALA A N 1
ATOM 1617 C CA . ALA A 1 207 ? -3.462 11.080 16.554 1.00 87.50 207 ALA A CA 1
ATOM 1618 C C . ALA A 1 207 ? -2.266 10.154 16.805 1.00 87.50 207 ALA A C 1
ATOM 1620 O O . ALA A 1 207 ? -2.101 9.655 17.914 1.00 87.50 207 ALA A O 1
ATOM 1621 N N . MET A 1 208 ? -1.368 10.004 15.828 1.00 85.94 208 MET A N 1
ATOM 1622 C CA . MET A 1 208 ? -0.183 9.144 15.945 1.00 85.94 208 MET A CA 1
ATOM 1623 C C . MET A 1 208 ? 0.804 9.582 17.031 1.00 85.94 208 MET A C 1
ATOM 1625 O O . MET A 1 208 ? 1.541 8.752 17.559 1.00 85.94 208 MET A O 1
ATOM 1629 N N . ALA A 1 209 ? 0.827 10.863 17.405 1.00 86.06 209 ALA A N 1
ATOM 1630 C CA . ALA A 1 209 ? 1.590 11.343 18.556 1.00 86.06 209 ALA A CA 1
ATOM 1631 C C . ALA A 1 209 ? 1.200 10.616 19.858 1.00 86.06 209 ALA A C 1
ATOM 1633 O O . ALA A 1 209 ? 2.083 10.218 20.611 1.00 86.06 209 ALA A O 1
ATOM 1634 N N . TRP A 1 210 ? -0.093 10.351 20.085 1.00 88.25 210 TRP A N 1
ATOM 1635 C CA . TRP A 1 210 ? -0.558 9.613 21.267 1.00 88.25 210 TRP A CA 1
ATOM 1636 C C . TRP A 1 210 ? -0.024 8.184 21.314 1.00 88.25 210 TRP A C 1
ATOM 1638 O O . TRP A 1 210 ? 0.364 7.699 22.370 1.00 88.25 210 TRP A O 1
ATOM 1648 N N . PHE A 1 211 ? 0.037 7.521 20.160 1.00 89.00 211 PHE A N 1
ATOM 1649 C CA . PHE A 1 211 ? 0.480 6.130 20.058 1.00 89.00 211 PHE A CA 1
ATOM 1650 C C . PHE A 1 211 ? 2.006 5.969 20.017 1.00 89.00 211 PHE A C 1
ATOM 1652 O O . PHE A 1 211 ? 2.494 4.841 19.980 1.00 89.00 211 PHE A O 1
ATOM 1659 N N . ARG A 1 212 ? 2.762 7.074 20.036 1.00 85.31 212 ARG A N 1
ATOM 1660 C CA . ARG A 1 212 ? 4.225 7.084 20.216 1.00 85.31 212 ARG A CA 1
ATOM 1661 C C . ARG A 1 212 ? 4.648 7.497 21.625 1.00 85.31 212 ARG A C 1
ATOM 1663 O O . ARG A 1 212 ? 5.794 7.265 21.999 1.00 85.31 212 ARG A O 1
ATOM 1670 N N . ASP A 1 213 ? 3.740 8.078 22.401 1.00 88.88 213 ASP A N 1
ATOM 1671 C CA . ASP A 1 213 ? 3.995 8.487 23.776 1.00 88.88 213 ASP A CA 1
ATOM 1672 C C . ASP A 1 213 ? 3.737 7.320 24.744 1.00 88.88 213 ASP A C 1
ATOM 1674 O O . ASP A 1 213 ? 2.628 6.792 24.854 1.00 88.88 213 ASP A O 1
ATOM 1678 N N . ALA A 1 214 ? 4.787 6.897 25.450 1.00 89.88 214 ALA A N 1
ATOM 1679 C CA . ALA A 1 214 ? 4.728 5.759 26.359 1.00 89.88 214 ALA A CA 1
ATOM 1680 C C . ALA A 1 214 ? 3.824 6.002 27.581 1.00 89.88 214 ALA A C 1
ATOM 1682 O O . ALA A 1 214 ? 3.180 5.061 28.050 1.00 89.88 214 ALA A O 1
ATOM 1683 N N . GLU A 1 215 ? 3.755 7.235 28.091 1.00 91.81 215 GLU A N 1
ATOM 1684 C CA . GLU A 1 215 ? 2.917 7.584 29.243 1.00 91.81 215 GLU A CA 1
ATOM 1685 C C . GLU A 1 215 ? 1.441 7.573 28.842 1.00 91.81 215 GLU A C 1
ATOM 1687 O O . GLU A 1 215 ? 0.603 6.964 29.516 1.00 91.81 215 GLU A O 1
ATOM 1692 N N . VAL A 1 216 ? 1.140 8.151 27.677 1.00 92.00 216 VAL A N 1
ATOM 1693 C CA . VAL A 1 216 ? -0.209 8.128 27.106 1.00 92.00 216 VAL A CA 1
ATOM 1694 C C . VAL A 1 216 ? -0.656 6.687 26.841 1.00 92.00 216 VAL A C 1
ATOM 1696 O O . VAL A 1 216 ? -1.755 6.302 27.243 1.00 92.00 216 VAL A O 1
ATOM 1699 N N . LEU A 1 217 ? 0.196 5.846 26.245 1.00 93.06 217 LEU A N 1
ATOM 1700 C CA . LEU A 1 217 ? -0.116 4.430 26.019 1.00 93.06 217 LEU A CA 1
ATOM 1701 C C . LEU A 1 217 ? -0.354 3.652 27.319 1.00 93.06 217 LEU A C 1
ATOM 1703 O O . LEU A 1 217 ? -1.242 2.794 27.369 1.00 93.06 217 LEU A O 1
ATOM 1707 N N . ALA A 1 218 ? 0.426 3.923 28.367 1.00 91.12 218 ALA A N 1
ATOM 1708 C CA . ALA A 1 218 ? 0.233 3.297 29.671 1.00 91.12 218 ALA A CA 1
ATOM 1709 C C . ALA A 1 218 ? -1.130 3.678 30.271 1.00 91.12 218 ALA A C 1
ATOM 1711 O O . ALA A 1 218 ? -1.856 2.794 30.736 1.00 91.12 218 ALA A O 1
ATOM 1712 N N . ARG A 1 219 ? -1.515 4.958 30.175 1.00 92.50 219 ARG A N 1
ATOM 1713 C CA . ARG A 1 219 ? -2.832 5.454 30.602 1.00 92.50 219 ARG A CA 1
ATOM 1714 C C . ARG A 1 219 ? -3.970 4.796 29.822 1.00 92.50 219 ARG A C 1
ATOM 1716 O O . ARG A 1 219 ? -4.887 4.267 30.441 1.00 92.50 219 ARG A O 1
ATOM 1723 N N . MET A 1 220 ? -3.884 4.733 28.491 1.00 94.56 220 MET A N 1
ATOM 1724 C CA . MET A 1 220 ? -4.895 4.067 27.653 1.00 94.56 220 MET A CA 1
ATOM 1725 C C . MET A 1 220 ? -5.112 2.605 28.068 1.00 94.56 220 MET A C 1
ATOM 1727 O O . MET A 1 220 ? -6.243 2.152 28.230 1.00 94.56 220 MET A O 1
ATOM 1731 N N . ARG A 1 221 ? -4.025 1.855 28.293 1.00 93.88 221 ARG A N 1
ATOM 1732 C CA . ARG A 1 221 ? -4.102 0.453 28.738 1.00 93.88 221 ARG A CA 1
ATOM 1733 C C . ARG A 1 221 ? -4.697 0.314 30.138 1.00 93.88 221 ARG A C 1
ATOM 1735 O O . ARG A 1 221 ? -5.376 -0.678 30.400 1.00 93.88 221 ARG A O 1
ATOM 1742 N N . ALA A 1 222 ? -4.421 1.263 31.032 1.00 91.44 222 ALA A N 1
ATOM 1743 C CA . ALA A 1 222 ? -4.999 1.283 32.37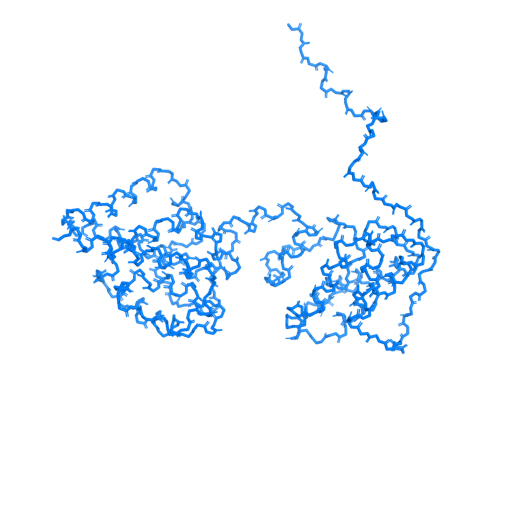0 1.00 91.44 222 ALA A CA 1
ATOM 1744 C C . ALA A 1 222 ? -6.517 1.510 32.312 1.00 91.44 222 ALA A C 1
ATOM 1746 O O . ALA A 1 222 ? -7.252 0.724 32.903 1.00 91.44 222 ALA A O 1
ATOM 1747 N N . LEU A 1 223 ? -6.977 2.487 31.520 1.00 91.88 223 LEU A N 1
ATOM 1748 C CA . LEU A 1 223 ? -8.400 2.783 31.313 1.00 91.88 223 LEU A CA 1
ATOM 1749 C C . LEU A 1 223 ? -9.173 1.570 30.782 1.00 91.88 223 LEU A C 1
ATOM 1751 O O . LEU A 1 223 ? -10.181 1.172 31.359 1.00 91.88 223 LEU A O 1
ATOM 1755 N N . ILE A 1 224 ? -8.660 0.923 29.729 1.00 93.62 224 ILE A N 1
ATOM 1756 C CA . ILE A 1 224 ? -9.297 -0.261 29.126 1.00 93.62 224 ILE A CA 1
ATOM 1757 C C . ILE A 1 224 ? -9.391 -1.414 30.135 1.00 93.62 224 ILE A C 1
ATOM 1759 O O . ILE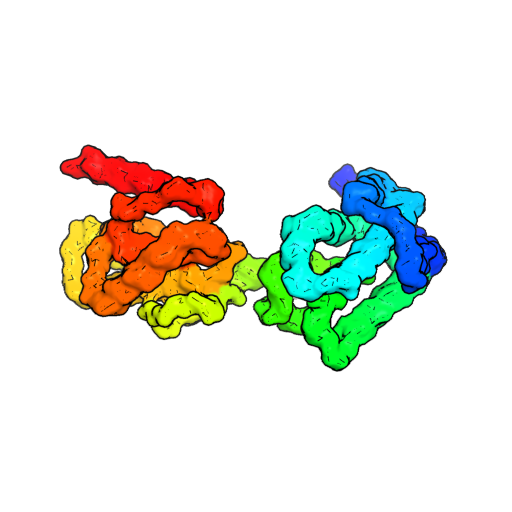 A 1 224 ? -10.408 -2.102 30.225 1.00 93.62 224 ILE A O 1
ATOM 1763 N N . ARG A 1 225 ? -8.331 -1.635 30.923 1.00 91.06 225 ARG A N 1
ATOM 1764 C CA . ARG A 1 225 ? -8.325 -2.678 31.955 1.00 91.06 225 ARG A CA 1
ATOM 1765 C C . ARG A 1 225 ? -9.323 -2.373 33.068 1.00 91.06 225 ARG A C 1
ATOM 1767 O O . ARG A 1 225 ? -9.998 -3.289 33.528 1.00 91.06 225 ARG A O 1
ATOM 1774 N N . GLN A 1 226 ? -9.401 -1.114 33.490 1.00 89.94 226 GLN A N 1
ATOM 1775 C CA . GLN A 1 226 ? -10.307 -0.676 34.543 1.00 89.94 226 GLN A CA 1
ATOM 1776 C C . GLN A 1 226 ? -11.767 -0.842 34.113 1.00 89.94 226 GLN A C 1
ATOM 1778 O O . GLN A 1 226 ? -12.543 -1.396 34.886 1.00 89.94 226 GLN A O 1
ATOM 1783 N N . TYR A 1 227 ? -12.104 -0.486 32.866 1.00 90.25 227 TYR A N 1
ATOM 1784 C CA . TYR A 1 227 ? -13.425 -0.748 32.281 1.00 90.25 227 TYR A CA 1
ATOM 1785 C C . TYR A 1 227 ? -13.829 -2.224 32.395 1.00 90.25 227 TYR A C 1
ATOM 1787 O O . TYR A 1 227 ? -14.932 -2.537 32.832 1.00 90.25 227 TYR A O 1
ATOM 1795 N N . LYS A 1 228 ? -12.911 -3.150 32.084 1.00 84.31 228 LYS A N 1
ATOM 1796 C CA . LYS A 1 228 ? -13.185 -4.596 32.144 1.00 84.31 228 LYS A CA 1
ATOM 1797 C C . LYS A 1 228 ? -13.408 -5.125 33.570 1.00 84.31 228 LYS A C 1
ATOM 1799 O O . LYS A 1 228 ? -14.025 -6.173 33.739 1.00 84.31 228 LYS A O 1
ATOM 1804 N N . GLN A 1 229 ? -12.856 -4.464 34.588 1.00 85.25 229 GLN A N 1
ATOM 1805 C CA . GLN A 1 229 ? -12.814 -4.979 35.964 1.00 85.25 229 GLN A CA 1
ATOM 1806 C C . GLN A 1 229 ? -13.843 -4.334 36.889 1.00 85.25 229 GLN A C 1
ATOM 1808 O O . GLN A 1 229 ? -14.322 -4.980 37.820 1.00 85.25 229 GLN A O 1
ATOM 1813 N N . THR A 1 230 ? -14.148 -3.060 36.673 1.00 81.44 230 THR A N 1
ATOM 1814 C CA . THR A 1 230 ? -14.941 -2.250 37.597 1.00 81.44 230 THR A CA 1
ATOM 1815 C C . THR A 1 230 ? -15.851 -1.303 36.829 1.00 81.44 230 THR A C 1
ATOM 1817 O O . THR A 1 230 ? -15.408 -0.750 35.822 1.00 81.44 230 THR A O 1
ATOM 1820 N N . PRO A 1 231 ? -17.075 -1.041 37.323 1.00 76.69 231 PRO A N 1
ATOM 1821 C CA . PRO A 1 231 ? -17.902 0.034 36.791 1.00 76.69 231 PRO A CA 1
ATOM 1822 C C . PRO A 1 231 ? -17.126 1.356 36.795 1.00 76.69 231 PRO A C 1
ATOM 1824 O O . PRO A 1 231 ? -16.555 1.736 37.820 1.00 76.69 231 PRO A O 1
ATOM 1827 N N . LEU A 1 232 ? -17.087 2.027 35.647 1.00 82.25 232 LEU A N 1
ATOM 1828 C CA . LEU A 1 232 ? -16.449 3.330 35.492 1.00 82.25 232 LEU A CA 1
ATOM 1829 C C . LEU A 1 232 ? -17.441 4.461 35.762 1.00 82.25 232 LEU A C 1
ATOM 1831 O O . LEU A 1 232 ? -18.641 4.318 35.523 1.00 82.25 232 LEU A O 1
ATOM 1835 N N . ASP A 1 233 ? -16.932 5.595 36.240 1.00 86.31 233 ASP A N 1
ATOM 1836 C CA . ASP A 1 233 ? -17.685 6.845 36.216 1.00 86.31 233 ASP A CA 1
ATOM 1837 C C . ASP A 1 233 ? -17.848 7.379 34.781 1.00 86.31 233 ASP A C 1
ATOM 1839 O O . ASP A 1 233 ? -17.172 6.957 33.838 1.00 86.31 233 ASP A O 1
ATOM 1843 N N . GLN A 1 234 ? -18.775 8.325 34.630 1.00 86.19 234 GLN A N 1
ATOM 1844 C CA . GLN A 1 234 ? -19.138 8.908 33.342 1.00 86.19 234 GLN A CA 1
ATOM 1845 C C . GLN A 1 234 ? -17.959 9.617 32.654 1.00 86.19 234 GLN A C 1
ATOM 1847 O O . GLN A 1 234 ? -17.810 9.503 31.441 1.00 86.19 234 GLN A O 1
ATOM 1852 N N . GLU A 1 235 ? -17.104 10.310 33.410 1.00 86.38 235 GLU A N 1
ATOM 1853 C CA . GLU A 1 235 ? -15.951 11.037 32.859 1.00 86.38 235 GLU A CA 1
ATOM 1854 C C . GLU A 1 235 ? -14.932 10.062 32.251 1.00 86.38 235 GLU A C 1
ATOM 1856 O O . GLU A 1 235 ? -14.429 10.263 31.144 1.00 86.38 235 GLU A O 1
ATOM 1861 N N . THR A 1 236 ? -14.690 8.942 32.931 1.00 86.00 236 THR A N 1
ATOM 1862 C CA . THR A 1 236 ? -13.774 7.903 32.457 1.00 86.00 236 THR A CA 1
ATOM 1863 C C . THR A 1 236 ? -14.327 7.174 31.225 1.00 86.00 236 THR A C 1
ATOM 1865 O O . THR A 1 236 ? -13.572 6.840 30.307 1.00 86.00 236 THR A O 1
ATOM 1868 N N . LEU A 1 237 ? -15.647 6.959 31.157 1.00 88.94 237 LEU A N 1
ATOM 1869 C CA . LEU A 1 237 ? -16.310 6.416 29.965 1.00 88.94 237 LEU A CA 1
ATOM 1870 C C . LEU A 1 237 ? -16.211 7.371 28.766 1.00 88.94 237 LEU A C 1
ATOM 1872 O O . LEU A 1 237 ? -15.942 6.928 27.648 1.00 88.94 237 LEU A O 1
ATOM 1876 N N . GLU A 1 238 ? -16.365 8.676 28.990 1.00 88.75 238 GLU A N 1
ATOM 1877 C CA . GLU A 1 238 ? -16.194 9.706 27.959 1.00 88.75 238 GLU A CA 1
ATOM 1878 C C . GLU A 1 238 ? -14.750 9.765 27.438 1.00 88.75 238 GLU A C 1
ATOM 1880 O O . GLU A 1 238 ? -14.537 9.861 26.224 1.00 88.75 238 GLU A O 1
ATOM 1885 N N . GLU A 1 239 ? -13.748 9.627 28.313 1.00 90.81 239 GLU A N 1
ATOM 1886 C CA . GLU A 1 239 ? -12.342 9.540 27.899 1.00 90.81 239 GLU A CA 1
ATOM 1887 C C . GLU A 1 239 ? -12.087 8.301 27.023 1.00 90.81 239 GLU A C 1
ATOM 1889 O O . GLU A 1 239 ? -11.475 8.401 25.951 1.00 90.81 239 GLU A O 1
ATOM 1894 N N . LEU A 1 240 ? -12.601 7.137 27.434 1.00 92.00 240 LEU A N 1
ATOM 1895 C CA . LEU A 1 240 ? -12.473 5.892 26.674 1.00 92.00 240 LEU A CA 1
ATOM 1896 C C . LEU A 1 240 ? -13.198 5.971 25.319 1.00 92.00 240 LEU A C 1
ATOM 1898 O O . LEU A 1 240 ? -12.705 5.464 24.308 1.00 92.00 240 LEU A O 1
ATOM 1902 N N . CYS A 1 241 ? -14.323 6.680 25.268 1.00 92.75 241 CYS A N 1
ATOM 1903 C CA . CYS A 1 241 ? -15.038 6.982 24.036 1.00 92.75 241 CYS A CA 1
ATOM 1904 C C . CYS A 1 241 ? -14.229 7.874 23.087 1.00 92.75 241 CYS A C 1
ATOM 1906 O O . CYS A 1 241 ? -14.110 7.586 21.891 1.00 92.75 241 CYS A O 1
ATOM 1908 N N . GLY A 1 242 ? -13.612 8.930 23.625 1.00 92.12 242 GLY A N 1
ATOM 1909 C CA . GLY A 1 242 ? -12.696 9.790 22.883 1.00 92.12 242 GLY A CA 1
ATOM 1910 C C . GLY A 1 242 ? -11.539 8.994 22.278 1.00 92.12 242 GLY A C 1
ATOM 1911 O O . GLY A 1 242 ? -11.243 9.142 21.089 1.00 92.12 242 GLY A O 1
ATOM 1912 N N . LEU A 1 243 ? -10.941 8.089 23.063 1.00 93.69 243 LEU A N 1
ATOM 1913 C CA . LEU A 1 243 ? -9.920 7.156 22.586 1.00 93.69 243 LEU A CA 1
ATOM 1914 C C . LEU A 1 243 ? -10.445 6.277 21.446 1.00 93.69 243 LEU A C 1
ATOM 1916 O O . LEU A 1 243 ? -9.820 6.226 20.386 1.00 93.69 243 LEU A O 1
ATOM 1920 N N . ARG A 1 244 ? -11.596 5.619 21.636 1.00 95.25 244 ARG A N 1
ATOM 1921 C CA . ARG A 1 244 ? -12.224 4.773 20.613 1.00 95.25 244 ARG A CA 1
ATOM 1922 C C . ARG A 1 244 ? -12.363 5.511 19.283 1.00 95.25 244 ARG A C 1
ATOM 1924 O O . ARG A 1 244 ? -12.007 4.958 18.247 1.00 95.25 244 ARG A O 1
ATOM 1931 N N . ARG A 1 245 ? -12.852 6.754 19.296 1.00 94.69 245 ARG A N 1
ATOM 1932 C CA . ARG A 1 245 ? -13.038 7.552 18.071 1.00 94.69 245 ARG A CA 1
ATOM 1933 C C . ARG A 1 245 ? -11.725 7.868 17.379 1.00 94.69 245 ARG A C 1
ATOM 1935 O O . ARG A 1 245 ? -11.673 7.817 16.156 1.00 94.69 245 ARG A O 1
ATOM 1942 N N . VAL A 1 246 ? -10.672 8.172 18.138 1.00 94.19 246 VAL A N 1
ATOM 1943 C CA . VAL A 1 246 ? -9.330 8.389 17.575 1.00 94.19 246 VAL A CA 1
ATOM 1944 C C . VAL A 1 246 ? -8.803 7.110 16.925 1.00 94.19 246 VAL A C 1
ATOM 1946 O O . VAL A 1 246 ? -8.324 7.166 15.797 1.00 94.19 246 VAL A O 1
ATOM 1949 N N . VAL A 1 247 ? -8.938 5.958 17.587 1.00 95.88 247 VAL A N 1
ATOM 1950 C CA . VAL A 1 247 ? -8.516 4.660 17.031 1.00 95.88 247 VAL A CA 1
ATOM 1951 C C . VAL A 1 247 ? -9.308 4.323 15.767 1.00 95.88 247 VAL A C 1
ATOM 1953 O O . VAL A 1 247 ? -8.714 4.018 14.738 1.00 95.88 247 VAL A O 1
ATOM 1956 N N . ALA A 1 248 ? -10.638 4.431 15.812 1.00 95.31 248 ALA A N 1
ATOM 1957 C CA . ALA A 1 248 ? -11.496 4.196 14.656 1.00 95.31 248 ALA A CA 1
ATOM 1958 C C . ALA A 1 248 ? -11.130 5.119 13.490 1.00 95.31 248 ALA A C 1
ATOM 1960 O O . ALA A 1 248 ? -11.005 4.666 12.359 1.00 95.31 248 ALA A O 1
ATOM 1961 N N . GLN A 1 249 ? -10.890 6.403 13.761 1.00 93.88 249 GLN A N 1
ATOM 1962 C CA . GLN A 1 249 ? -10.508 7.360 12.732 1.00 93.88 249 GLN A CA 1
ATOM 1963 C C . GLN A 1 249 ? -9.164 7.020 12.080 1.00 93.88 249 GLN A C 1
ATOM 1965 O O . GLN A 1 249 ? -9.035 7.190 10.874 1.00 93.88 249 GLN A O 1
ATOM 1970 N N . LEU A 1 250 ? -8.189 6.496 12.830 1.00 92.94 250 LEU A N 1
ATOM 1971 C CA . LEU A 1 250 ? -6.925 6.023 12.256 1.00 92.94 250 LEU A CA 1
ATOM 1972 C C . LEU A 1 250 ? -7.139 4.865 11.270 1.00 92.94 250 LEU A C 1
ATOM 1974 O O . LEU A 1 250 ? -6.514 4.854 10.214 1.00 92.94 250 LEU A O 1
ATOM 1978 N N . TRP A 1 251 ? -8.059 3.940 11.559 1.00 94.31 251 TRP A N 1
ATOM 1979 C CA . TRP A 1 251 ? -8.431 2.866 10.628 1.00 94.31 251 TRP A CA 1
ATOM 1980 C C . TRP A 1 251 ? -9.169 3.354 9.380 1.00 94.31 251 TRP A C 1
ATOM 1982 O O . TRP A 1 251 ? -9.080 2.722 8.333 1.00 94.31 251 TRP A O 1
ATOM 1992 N N . LEU A 1 252 ? -9.887 4.474 9.483 1.00 91.25 252 LEU A N 1
ATOM 1993 C CA . LEU A 1 252 ? -10.553 5.113 8.346 1.00 91.25 252 LEU A CA 1
ATOM 1994 C C . LEU A 1 252 ? -9.597 5.958 7.493 1.00 91.25 252 LEU A C 1
ATOM 1996 O O . LEU A 1 252 ? -9.869 6.179 6.315 1.00 91.25 252 LEU A O 1
ATOM 2000 N N . ASP A 1 253 ? -8.506 6.435 8.092 1.00 88.06 253 ASP A N 1
ATOM 2001 C CA . ASP A 1 253 ? -7.527 7.321 7.453 1.00 88.06 253 ASP A CA 1
ATOM 2002 C C . ASP A 1 253 ? -6.352 6.564 6.830 1.00 88.06 253 ASP A C 1
ATOM 2004 O O . ASP A 1 253 ? -5.619 7.134 6.028 1.00 88.06 253 ASP A O 1
ATOM 2008 N N . VAL A 1 254 ? -6.128 5.308 7.222 1.00 85.50 254 VAL A N 1
ATOM 2009 C CA . VAL A 1 254 ? -4.997 4.520 6.729 1.00 85.50 254 VAL A CA 1
ATOM 2010 C C . VAL A 1 254 ? -5.229 4.058 5.295 1.00 85.50 254 VAL A C 1
ATOM 2012 O O . VAL A 1 254 ? -6.294 3.542 4.949 1.00 85.50 254 VAL A O 1
ATOM 2015 N N . GLU A 1 255 ? -4.207 4.204 4.455 1.00 79.25 255 GLU A N 1
ATOM 2016 C CA . GLU A 1 255 ? -4.236 3.596 3.129 1.00 79.25 255 GLU A CA 1
ATOM 2017 C C . GLU A 1 255 ? -4.224 2.069 3.212 1.00 79.25 255 GLU A C 1
ATOM 2019 O O . GLU A 1 255 ? -3.607 1.471 4.098 1.00 79.25 255 GLU A O 1
ATOM 2024 N N . VAL A 1 256 ? -4.887 1.427 2.248 1.00 81.75 256 VAL A N 1
ATOM 2025 C CA . VAL A 1 256 ? -5.108 -0.031 2.230 1.00 81.75 256 VAL A CA 1
ATOM 2026 C C . VAL A 1 256 ? -3.788 -0.798 2.348 1.00 81.75 256 VAL A C 1
ATOM 2028 O O . VAL A 1 256 ? -3.694 -1.764 3.105 1.00 81.75 256 VAL A O 1
ATOM 2031 N N . ALA A 1 257 ? -2.741 -0.323 1.668 1.00 76.56 257 ALA A N 1
ATOM 2032 C CA . ALA A 1 257 ? -1.412 -0.928 1.700 1.00 76.56 257 ALA A CA 1
ATOM 2033 C C . ALA A 1 257 ? -0.733 -0.868 3.084 1.00 76.56 257 ALA A C 1
ATOM 2035 O O . ALA A 1 257 ? 0.101 -1.714 3.391 1.00 76.56 257 ALA A O 1
ATOM 2036 N N . GLN A 1 258 ? -1.091 0.102 3.932 1.00 78.94 258 GLN A N 1
ATOM 2037 C CA . GLN A 1 258 ? -0.494 0.306 5.261 1.00 78.94 258 GLN A CA 1
ATOM 2038 C C . GLN A 1 258 ? -1.325 -0.264 6.404 1.00 78.94 258 GLN A C 1
ATOM 2040 O O . GLN A 1 258 ? -0.954 -0.153 7.573 1.00 78.94 258 GLN A O 1
ATOM 2045 N N . LEU A 1 259 ? -2.449 -0.893 6.087 1.00 86.50 259 LEU A N 1
ATOM 2046 C CA . LEU A 1 259 ? -3.407 -1.343 7.081 1.00 86.50 259 LEU A CA 1
ATOM 2047 C C . LEU A 1 259 ? -2.803 -2.408 8.014 1.00 86.50 259 LEU A C 1
ATOM 2049 O O . LEU A 1 259 ? -2.954 -2.324 9.233 1.00 86.50 259 LEU A O 1
ATOM 2053 N N . GLN A 1 260 ? -2.028 -3.349 7.463 1.00 88.12 260 GLN A N 1
ATOM 2054 C CA . GLN A 1 260 ? -1.293 -4.335 8.262 1.00 88.12 260 GLN A CA 1
ATOM 2055 C C . GLN A 1 260 ? -0.163 -3.692 9.080 1.00 88.12 260 GLN A C 1
ATOM 2057 O O . GLN A 1 260 ? 0.039 -4.045 10.241 1.00 88.12 260 GLN A O 1
ATOM 2062 N N . THR A 1 261 ? 0.555 -2.727 8.507 1.00 84.88 261 THR A N 1
ATOM 2063 C CA . THR A 1 261 ? 1.618 -1.994 9.204 1.00 84.88 261 THR A CA 1
ATOM 2064 C C . THR A 1 261 ? 1.064 -1.257 10.422 1.00 84.88 261 THR A C 1
ATOM 2066 O O . THR A 1 261 ? 1.603 -1.375 11.520 1.00 84.88 261 THR A O 1
ATOM 2069 N N . LEU A 1 262 ? -0.062 -0.551 10.267 1.00 89.19 262 LEU A N 1
ATOM 2070 C CA . LEU A 1 262 ? -0.743 0.126 11.370 1.00 89.19 262 LEU A CA 1
ATOM 2071 C C . LEU A 1 262 ? -1.213 -0.874 12.438 1.00 89.19 262 LEU A C 1
ATOM 2073 O O . LEU A 1 262 ? -1.060 -0.611 13.635 1.00 89.19 262 LEU A O 1
ATOM 2077 N N . HIS A 1 263 ? -1.715 -2.041 12.024 1.00 91.56 263 HIS A N 1
ATOM 2078 C CA . HIS A 1 263 ? -2.103 -3.132 12.927 1.00 91.56 263 HIS A CA 1
ATOM 2079 C C . HIS A 1 263 ? -0.954 -3.662 13.780 1.00 91.56 263 HIS A C 1
ATOM 2081 O O . HIS A 1 263 ? -1.138 -3.913 14.969 1.00 91.56 263 HIS A O 1
ATOM 2087 N N . GLN A 1 264 ? 0.255 -3.723 13.237 1.00 89.31 264 GLN A N 1
ATOM 2088 C CA . GLN A 1 264 ? 1.433 -4.183 13.975 1.00 89.31 264 GLN A CA 1
ATOM 2089 C C . GLN A 1 264 ? 1.963 -3.159 14.996 1.00 89.31 264 GLN A C 1
ATOM 2091 O O . GLN A 1 264 ? 2.923 -3.436 15.716 1.00 89.31 264 GLN A O 1
ATOM 2096 N N . THR A 1 265 ? 1.347 -1.979 15.092 1.00 90.94 265 THR A N 1
ATOM 2097 C CA . THR A 1 265 ? 1.765 -0.913 16.010 1.00 90.94 265 THR A CA 1
ATOM 2098 C C . THR A 1 265 ? 0.942 -0.901 17.302 1.00 90.94 265 THR A C 1
ATOM 2100 O O . THR A 1 265 ? 0.063 -1.734 17.542 1.00 90.94 265 THR A O 1
ATOM 2103 N N . ALA A 1 266 ? 1.186 0.098 18.155 1.00 92.94 266 ALA A N 1
ATOM 2104 C CA . ALA A 1 266 ? 0.368 0.326 19.339 1.00 92.94 266 ALA A CA 1
ATOM 2105 C C . ALA A 1 266 ? -1.118 0.578 19.008 1.00 92.94 266 ALA A C 1
ATOM 2107 O O . ALA A 1 266 ? -1.966 0.280 19.845 1.00 92.94 266 ALA A O 1
ATOM 2108 N N . VAL A 1 267 ? -1.448 1.062 17.803 1.00 95.44 267 VAL A N 1
ATOM 2109 C CA . VAL A 1 267 ? -2.840 1.268 17.364 1.00 95.44 267 VAL A CA 1
ATOM 2110 C C . VAL A 1 267 ? -3.587 -0.063 17.281 1.00 95.44 267 VAL A C 1
ATOM 2112 O O . VAL A 1 267 ? -4.658 -0.195 17.876 1.00 95.44 267 VAL A O 1
ATOM 2115 N N . GLY A 1 268 ? -3.012 -1.083 16.634 1.00 94.31 268 GLY A N 1
ATOM 2116 C CA . GLY A 1 268 ? -3.611 -2.421 16.597 1.00 94.31 268 GLY A CA 1
ATOM 2117 C C . GLY A 1 268 ? -3.668 -3.086 17.968 1.00 94.31 268 GLY A C 1
ATOM 2118 O O . GLY A 1 268 ? -4.703 -3.641 18.335 1.00 94.31 268 GLY A O 1
ATOM 2119 N N . ALA A 1 269 ? -2.627 -2.929 18.792 1.00 94.44 269 ALA A N 1
ATOM 2120 C CA . ALA A 1 269 ? -2.638 -3.448 20.161 1.00 94.44 269 ALA A CA 1
ATOM 2121 C C . ALA A 1 269 ? -3.760 -2.835 21.026 1.00 94.44 269 ALA A C 1
ATOM 2123 O O . ALA A 1 269 ? -4.417 -3.552 21.782 1.00 94.44 269 ALA A O 1
ATOM 2124 N N . ILE A 1 270 ? -3.996 -1.522 20.916 1.00 96.38 270 ILE A N 1
ATOM 2125 C CA . ILE A 1 270 ? -5.091 -0.833 21.616 1.00 96.38 270 ILE A CA 1
ATOM 2126 C C . ILE A 1 270 ? -6.451 -1.220 21.031 1.00 96.38 270 ILE A C 1
ATOM 2128 O O . ILE A 1 270 ? -7.379 -1.467 21.797 1.00 96.38 270 ILE A O 1
ATOM 2132 N N . THR A 1 271 ? -6.561 -1.347 19.706 1.00 96.62 271 THR A N 1
ATOM 2133 C CA . THR A 1 271 ? -7.778 -1.835 19.034 1.00 96.62 271 THR A CA 1
ATOM 2134 C C . THR A 1 271 ? -8.174 -3.197 19.594 1.00 96.62 271 THR A C 1
ATOM 2136 O O . THR A 1 271 ? -9.264 -3.352 20.132 1.00 96.62 271 THR A O 1
ATOM 2139 N N . ARG A 1 272 ? -7.247 -4.161 19.587 1.00 95.50 272 ARG A N 1
ATOM 2140 C CA . ARG A 1 272 ? -7.450 -5.502 20.147 1.00 95.50 272 ARG A CA 1
ATOM 2141 C C . ARG A 1 272 ? -7.856 -5.464 21.620 1.00 95.50 272 ARG A C 1
ATOM 2143 O O . ARG A 1 272 ? -8.739 -6.211 22.028 1.00 95.50 272 ARG A O 1
ATOM 2150 N N . ALA A 1 273 ? -7.238 -4.592 22.419 1.00 94.56 273 ALA A N 1
ATOM 2151 C CA . ALA A 1 273 ? -7.581 -4.440 23.830 1.00 94.56 273 ALA A CA 1
ATOM 2152 C C . ALA A 1 273 ? -9.010 -3.906 24.035 1.00 94.56 273 ALA A C 1
ATOM 2154 O O . ALA A 1 273 ? -9.705 -4.404 24.916 1.00 94.56 273 ALA A O 1
ATOM 2155 N N . LEU A 1 274 ? -9.461 -2.947 23.219 1.00 94.81 274 LEU A N 1
ATOM 2156 C CA . LEU A 1 274 ? -10.839 -2.439 23.245 1.00 94.81 274 LEU A CA 1
ATOM 2157 C C . LEU A 1 274 ? -11.852 -3.528 22.866 1.00 94.81 274 LEU A C 1
ATOM 2159 O O . LEU A 1 274 ? -12.864 -3.677 23.550 1.00 94.81 274 LEU A O 1
ATOM 2163 N N . LEU A 1 275 ? -11.552 -4.323 21.832 1.00 92.94 275 LEU A N 1
ATOM 2164 C CA . LEU A 1 275 ? -12.406 -5.439 21.406 1.00 92.94 275 LEU A CA 1
ATOM 2165 C C . LEU A 1 275 ? -12.529 -6.506 22.500 1.00 92.94 275 LEU A C 1
ATOM 2167 O O . LEU A 1 275 ? -13.633 -6.897 22.859 1.00 92.94 275 LEU A O 1
ATOM 2171 N N . LEU A 1 276 ? -11.405 -6.925 23.090 1.00 91.44 276 LEU A N 1
ATOM 2172 C CA . LEU A 1 276 ? -11.379 -7.908 24.183 1.00 91.44 276 LEU A CA 1
ATOM 2173 C C . LEU A 1 276 ? -11.991 -7.398 25.493 1.00 91.44 276 LEU A C 1
ATOM 2175 O O . LEU A 1 276 ? -12.264 -8.187 26.401 1.00 91.44 276 LEU A O 1
ATOM 2179 N N . ALA A 1 277 ? -12.139 -6.083 25.632 1.00 91.19 277 ALA A N 1
ATOM 2180 C CA . ALA A 1 277 ? -12.835 -5.484 26.756 1.00 91.19 277 ALA A CA 1
ATOM 2181 C C . ALA A 1 277 ? -14.355 -5.421 26.537 1.00 91.19 277 ALA A C 1
ATOM 2183 O O . ALA A 1 277 ? -15.067 -5.201 27.507 1.00 91.19 277 ALA A O 1
ATOM 2184 N N . GLY A 1 278 ? -14.847 -5.627 25.308 1.00 89.19 278 GLY A N 1
ATOM 2185 C CA . GLY A 1 278 ? -16.274 -5.539 24.979 1.00 89.19 278 GLY A CA 1
ATOM 2186 C C . GLY A 1 278 ? -16.798 -4.106 24.856 1.00 89.19 278 GLY A C 1
ATOM 2187 O O . GLY A 1 278 ? -18.001 -3.892 24.803 1.00 89.19 278 GLY A O 1
ATOM 2188 N N . PHE A 1 279 ? -15.922 -3.097 24.770 1.00 91.31 279 PHE A N 1
ATOM 2189 C CA . PHE A 1 279 ? -16.354 -1.690 24.785 1.00 91.31 279 PHE A CA 1
ATOM 2190 C C . PHE A 1 279 ? -17.185 -1.278 23.550 1.00 91.31 279 PHE A C 1
ATOM 2192 O O . PHE A 1 279 ? -17.795 -0.210 23.530 1.00 91.31 279 PHE A O 1
ATOM 2199 N N . GLY A 1 280 ? -17.237 -2.124 22.513 1.00 87.94 280 GLY A N 1
ATOM 2200 C CA . GLY A 1 280 ? -18.124 -1.943 21.361 1.00 87.94 280 GLY A CA 1
ATOM 2201 C C . GLY A 1 280 ? -19.616 -1.965 21.705 1.00 87.94 280 GLY A C 1
ATOM 2202 O O . GLY A 1 280 ? -20.415 -1.438 20.931 1.00 87.94 280 GLY A O 1
ATOM 2203 N N . ASP A 1 281 ? -19.979 -2.502 22.872 1.00 85.56 281 ASP A N 1
ATOM 2204 C CA . ASP A 1 281 ? -21.360 -2.580 23.356 1.00 85.56 281 ASP A CA 1
ATOM 2205 C C . ASP A 1 281 ? -21.878 -1.225 23.875 1.00 85.56 281 ASP A C 1
ATOM 2207 O O . ASP A 1 281 ? -23.081 -0.961 23.856 1.00 85.56 281 ASP A O 1
ATOM 2211 N N . GLU A 1 282 ? -20.968 -0.337 24.287 1.00 86.12 282 GLU A N 1
ATOM 2212 C CA . GLU A 1 282 ? -21.279 0.943 24.928 1.00 86.12 282 GLU A CA 1
ATOM 2213 C C . GLU A 1 282 ? -21.296 2.081 23.901 1.00 86.12 282 GLU A C 1
ATOM 2215 O O . GLU A 1 282 ? -20.255 2.636 23.530 1.00 86.12 282 GLU A O 1
ATOM 2220 N N . LEU A 1 283 ? -22.480 2.466 23.425 1.00 89.38 283 LEU A N 1
ATOM 2221 C CA . LEU A 1 283 ? -22.651 3.660 22.591 1.00 89.38 283 LEU A CA 1
ATOM 2222 C C . LEU A 1 283 ? -23.138 4.812 23.459 1.00 89.38 283 LEU A C 1
ATOM 2224 O O . LEU A 1 283 ? -24.269 4.796 23.937 1.00 89.38 283 LEU A O 1
ATOM 2228 N N . LEU A 1 284 ? -22.270 5.800 23.670 1.00 88.12 284 LEU A N 1
ATOM 2229 C CA . LEU A 1 284 ? -22.491 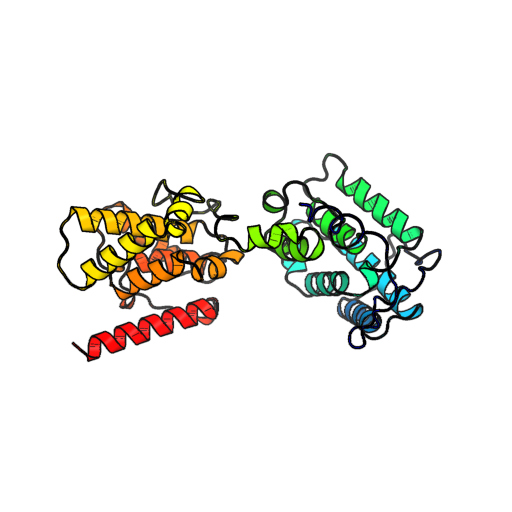6.817 24.698 1.00 88.12 284 LEU A CA 1
ATOM 2230 C C . LEU A 1 284 ? -23.139 8.086 24.146 1.00 88.12 284 LEU A C 1
ATOM 2232 O O . LEU A 1 284 ? -23.795 8.809 24.892 1.00 88.12 284 LEU A O 1
ATOM 2236 N N . ASP A 1 285 ? -22.977 8.370 22.851 1.00 89.50 285 ASP A N 1
ATOM 2237 C CA . ASP A 1 285 ? -23.614 9.526 22.224 1.00 89.50 285 ASP A CA 1
ATOM 2238 C C . ASP A 1 285 ? -23.994 9.310 20.745 1.00 89.50 285 ASP A C 1
ATOM 2240 O O . ASP A 1 285 ? -23.733 8.276 20.121 1.00 89.50 285 ASP A O 1
ATOM 2244 N N . ALA A 1 286 ? -24.600 10.349 20.162 1.00 90.94 286 ALA A N 1
ATOM 2245 C CA . ALA A 1 286 ? -25.045 10.370 18.771 1.00 90.94 286 ALA A CA 1
ATOM 2246 C C . ALA A 1 286 ? -23.909 10.196 17.743 1.00 90.94 286 ALA A C 1
ATOM 2248 O O . ALA A 1 286 ? -24.166 9.772 16.614 1.00 90.94 286 ALA A O 1
ATOM 2249 N N . THR A 1 287 ? -22.662 10.518 18.095 1.00 90.62 287 THR A N 1
ATOM 2250 C CA . THR A 1 287 ? -21.493 10.290 17.235 1.00 90.62 287 THR A CA 1
ATOM 2251 C C . THR A 1 287 ? -21.218 8.802 17.104 1.00 90.62 287 THR A C 1
ATOM 2253 O O . THR A 1 287 ? -20.954 8.350 15.992 1.00 90.62 287 THR A O 1
ATOM 2256 N N . ASP A 1 288 ? -21.326 8.041 18.194 1.00 93.31 288 ASP A N 1
ATOM 2257 C CA . ASP A 1 288 ? -21.116 6.590 18.182 1.00 93.31 288 ASP A CA 1
ATOM 2258 C C . ASP A 1 288 ? -22.239 5.876 17.423 1.00 93.31 288 ASP A C 1
ATOM 2260 O O . ASP A 1 288 ? -21.983 5.023 16.571 1.00 93.31 288 ASP A O 1
ATOM 2264 N N . GLU A 1 289 ? -23.493 6.278 17.655 1.00 93.69 289 GLU A N 1
ATOM 2265 C CA . GLU A 1 289 ? -24.634 5.745 16.904 1.00 93.69 289 GLU A CA 1
ATOM 2266 C C . GLU A 1 289 ? -24.517 6.032 15.405 1.00 93.69 289 GLU A C 1
ATOM 2268 O O . GLU A 1 289 ? -24.810 5.171 14.568 1.00 93.69 289 GLU A O 1
ATOM 2273 N N . ARG A 1 290 ? -24.071 7.244 15.055 1.00 94.06 290 ARG A N 1
ATOM 2274 C CA . ARG A 1 290 ? -23.795 7.623 13.672 1.00 94.06 290 ARG A CA 1
ATOM 2275 C C . ARG A 1 290 ? -22.659 6.791 13.089 1.00 94.06 290 ARG A C 1
ATOM 2277 O O . ARG A 1 290 ? -22.850 6.255 12.004 1.00 94.06 290 ARG A O 1
ATOM 2284 N N . ALA A 1 291 ? -21.539 6.652 13.800 1.00 92.94 291 ALA A N 1
ATOM 2285 C CA . ALA A 1 291 ? -20.394 5.861 13.357 1.00 92.94 291 ALA A CA 1
ATOM 2286 C C . ALA A 1 291 ? -20.819 4.427 13.028 1.00 92.94 291 ALA A C 1
ATOM 2288 O O . ALA A 1 291 ? -20.590 3.958 11.917 1.00 92.94 291 ALA A O 1
ATOM 2289 N N . ARG A 1 292 ? -21.542 3.767 13.943 1.00 93.81 292 ARG A N 1
ATOM 2290 C CA . ARG A 1 292 ? -22.099 2.428 13.713 1.00 93.81 292 ARG A CA 1
ATOM 2291 C C . ARG A 1 292 ? -22.975 2.385 12.462 1.00 93.81 292 ARG A C 1
ATOM 2293 O O . ARG A 1 292 ? -22.795 1.518 11.615 1.00 93.81 292 ARG A O 1
ATOM 2300 N N . ARG A 1 293 ? -23.926 3.313 12.331 1.00 93.12 293 ARG A N 1
ATOM 2301 C CA . ARG A 1 293 ? -24.878 3.348 11.209 1.00 93.12 293 ARG A CA 1
ATOM 2302 C C . ARG A 1 293 ? -24.202 3.581 9.855 1.00 93.12 293 ARG A C 1
ATOM 2304 O O . ARG A 1 293 ? -24.632 2.979 8.877 1.00 93.12 293 ARG A O 1
ATOM 2311 N N . GLU A 1 294 ? -23.195 4.448 9.791 1.00 92.19 294 GLU A N 1
ATOM 2312 C CA . GLU A 1 294 ? -22.472 4.769 8.552 1.00 92.19 294 GLU A CA 1
ATOM 2313 C C . GLU A 1 294 ? -21.481 3.664 8.161 1.00 92.19 294 GLU A C 1
ATOM 2315 O O . GLU A 1 294 ? -21.373 3.330 6.984 1.00 92.19 294 GLU A O 1
ATOM 2320 N N . LEU A 1 295 ? -20.798 3.050 9.133 1.00 91.69 295 LEU A N 1
ATOM 2321 C CA . LEU A 1 295 ? -19.793 2.015 8.870 1.00 91.69 295 LEU A CA 1
ATOM 2322 C C . LEU A 1 295 ? -20.400 0.644 8.561 1.00 91.69 295 LEU A C 1
ATOM 2324 O O . LEU A 1 295 ? -19.805 -0.130 7.816 1.00 91.69 295 LEU A O 1
ATOM 2328 N N . LEU A 1 296 ? -21.585 0.333 9.091 1.00 89.75 296 LEU A N 1
ATOM 2329 C CA . LEU A 1 296 ? -22.230 -0.969 8.903 1.00 89.75 296 LEU A CA 1
ATOM 2330 C C . LEU A 1 296 ? -22.476 -1.357 7.431 1.00 89.75 296 LEU A C 1
ATOM 2332 O O . LEU A 1 296 ? -22.141 -2.488 7.078 1.00 89.75 296 LEU A O 1
ATOM 2336 N N . PRO A 1 297 ? -23.019 -0.496 6.544 1.00 88.19 297 PRO A N 1
ATOM 2337 C CA . PRO A 1 297 ? -23.132 -0.836 5.125 1.00 88.19 297 PRO A CA 1
ATOM 2338 C C . PRO A 1 297 ? -21.766 -0.950 4.430 1.00 88.19 297 PRO A C 1
ATOM 2340 O O . PRO A 1 297 ? -21.605 -1.818 3.578 1.00 88.19 297 PRO A O 1
ATOM 2343 N N . LEU A 1 298 ? -20.780 -0.130 4.813 1.00 87.12 298 LEU A N 1
ATOM 2344 C CA . LEU A 1 298 ? -19.442 -0.120 4.205 1.00 87.12 298 LEU A CA 1
ATOM 2345 C C . LEU A 1 298 ? -18.631 -1.378 4.544 1.00 87.12 298 LEU A C 1
ATOM 2347 O O . LEU A 1 298 ? -17.959 -1.935 3.686 1.00 87.12 298 LEU A O 1
ATOM 2351 N N . ALA A 1 299 ? -18.719 -1.856 5.785 1.00 86.25 299 ALA A N 1
ATOM 2352 C CA . ALA A 1 299 ? -18.009 -3.052 6.233 1.00 86.25 299 ALA A CA 1
ATOM 2353 C C . ALA A 1 299 ? -18.658 -4.366 5.759 1.00 86.25 299 ALA A C 1
ATOM 2355 O O . ALA A 1 299 ? -18.034 -5.421 5.857 1.00 86.25 299 ALA A O 1
ATOM 2356 N N . ARG A 1 300 ? -19.909 -4.328 5.271 1.00 83.56 300 ARG A N 1
ATOM 2357 C CA . ARG A 1 300 ? -20.589 -5.501 4.689 1.00 83.56 300 ARG A CA 1
ATOM 2358 C C . ARG A 1 300 ? -20.120 -5.811 3.273 1.00 83.56 300 ARG A C 1
ATOM 2360 O O . ARG A 1 300 ? -20.105 -6.976 2.887 1.00 83.56 300 ARG A O 1
ATOM 2367 N N . ASP A 1 301 ? -19.765 -4.788 2.506 1.00 82.88 301 ASP A N 1
ATOM 2368 C CA . ASP A 1 301 ? -19.272 -4.954 1.144 1.00 82.88 301 ASP A CA 1
ATOM 2369 C C . ASP A 1 301 ? -17.756 -5.178 1.150 1.00 82.88 301 ASP A C 1
ATOM 2371 O O . ASP A 1 301 ? -16.958 -4.255 0.979 1.00 82.88 301 ASP A O 1
ATOM 2375 N N . LEU A 1 302 ? -17.359 -6.434 1.361 1.00 82.38 302 LEU A N 1
ATOM 2376 C CA . LEU A 1 302 ? -15.951 -6.834 1.399 1.00 82.38 302 LEU A CA 1
ATOM 2377 C C . LEU A 1 302 ? -15.230 -6.743 0.048 1.00 82.38 302 LEU A C 1
ATOM 2379 O O . LEU A 1 302 ? -14.008 -6.869 0.012 1.00 82.38 302 LEU A O 1
ATOM 2383 N N . SER A 1 303 ? -15.953 -6.473 -1.044 1.00 78.31 303 SER A N 1
ATOM 2384 C CA . SER A 1 303 ? -15.346 -6.291 -2.363 1.00 78.31 303 SER A CA 1
ATOM 2385 C C . SER A 1 303 ? -14.630 -4.943 -2.505 1.00 78.31 303 SER A C 1
ATOM 2387 O O . SER A 1 303 ? -13.819 -4.761 -3.415 1.00 78.31 303 SER A O 1
ATOM 2389 N N . GLN A 1 304 ? -14.901 -3.993 -1.602 1.00 80.12 304 GLN A N 1
ATOM 2390 C CA . GLN A 1 304 ? -14.287 -2.672 -1.636 1.00 80.12 304 GLN A CA 1
ATOM 2391 C C . GLN A 1 304 ? -12.838 -2.726 -1.129 1.00 80.12 304 GLN A C 1
ATOM 2393 O O . GLN A 1 304 ? -12.585 -3.307 -0.071 1.00 80.12 304 GLN A O 1
ATOM 2398 N N . PRO A 1 305 ? -11.888 -2.018 -1.773 1.00 75.25 305 PRO A N 1
ATOM 2399 C CA . PRO A 1 305 ? -10.489 -1.991 -1.334 1.00 75.25 305 PRO A CA 1
ATOM 2400 C C . PRO A 1 305 ? -10.299 -1.598 0.141 1.00 75.25 305 PRO A C 1
ATOM 2402 O O . PRO A 1 305 ? -9.385 -2.078 0.804 1.00 75.25 305 PRO A O 1
ATOM 2405 N N . ARG A 1 306 ? -11.180 -0.741 0.680 1.00 84.44 306 ARG A N 1
ATOM 2406 C CA . ARG A 1 306 ? -11.129 -0.239 2.065 1.00 84.44 306 ARG A CA 1
ATOM 2407 C C . ARG A 1 306 ? -11.948 -1.043 3.076 1.00 84.44 306 ARG A C 1
ATOM 2409 O O . ARG A 1 306 ? -11.958 -0.684 4.255 1.00 84.44 306 ARG A O 1
ATOM 2416 N N . ALA A 1 307 ? -12.590 -2.136 2.666 1.00 87.19 307 ALA A N 1
ATOM 2417 C CA . ALA A 1 307 ? -13.501 -2.889 3.526 1.00 87.19 307 ALA A CA 1
ATOM 2418 C C . ALA A 1 307 ? -12.855 -3.358 4.840 1.00 87.19 307 ALA A C 1
ATOM 2420 O O . ALA A 1 307 ? -13.479 -3.273 5.895 1.00 87.19 307 ALA A O 1
ATOM 2421 N N . ALA A 1 308 ? -11.582 -3.769 4.816 1.00 90.25 308 ALA A N 1
ATOM 2422 C CA . ALA A 1 308 ? -10.852 -4.166 6.023 1.00 90.25 308 ALA A CA 1
ATOM 2423 C C . ALA A 1 308 ? -10.702 -3.016 7.043 1.00 90.25 308 ALA A C 1
ATOM 2425 O O . ALA A 1 308 ? -10.820 -3.240 8.248 1.00 90.25 308 ALA A O 1
ATOM 2426 N N . GLY A 1 309 ? -10.487 -1.782 6.573 1.00 92.19 309 GLY A N 1
ATOM 2427 C CA . GLY A 1 309 ? -10.380 -0.596 7.431 1.00 92.19 309 GLY A CA 1
ATOM 2428 C C . GLY A 1 309 ? -11.729 -0.206 8.017 1.00 92.19 309 GLY A C 1
ATOM 2429 O O . GLY A 1 309 ? -11.837 0.048 9.217 1.00 92.19 309 GLY A O 1
ATOM 2430 N N . TYR A 1 310 ? -12.783 -0.264 7.196 1.00 92.19 310 TYR A N 1
ATOM 2431 C CA . TYR A 1 310 ? -14.156 -0.069 7.658 1.00 92.19 310 TYR A CA 1
ATOM 2432 C C . TYR A 1 310 ? -14.574 -1.119 8.683 1.00 92.19 310 TYR A C 1
ATOM 2434 O O . TYR A 1 310 ? -15.196 -0.764 9.681 1.00 92.19 310 TYR A O 1
ATOM 2442 N N . LEU A 1 311 ? -14.197 -2.384 8.484 1.00 92.50 311 LEU A N 1
ATOM 2443 C CA . LEU A 1 311 ? -14.469 -3.457 9.431 1.00 92.50 311 LEU A CA 1
ATOM 2444 C C . LEU A 1 311 ? -13.772 -3.197 10.769 1.00 92.50 311 LEU A C 1
ATOM 2446 O O . LEU A 1 311 ? -14.445 -3.168 11.793 1.00 92.50 311 LEU A O 1
ATOM 2450 N N . LEU A 1 312 ? -12.461 -2.935 10.779 1.00 94.50 312 LEU A N 1
ATOM 2451 C CA . LEU A 1 312 ? -11.722 -2.634 12.015 1.00 94.50 312 LEU A CA 1
ATOM 2452 C C . LEU A 1 312 ? -12.293 -1.429 12.770 1.00 94.50 312 LEU A C 1
ATOM 2454 O O . LEU A 1 312 ? -12.391 -1.466 13.996 1.00 94.50 312 LEU A O 1
ATOM 2458 N N . ALA A 1 313 ? -12.709 -0.384 12.051 1.00 95.62 313 ALA A N 1
ATOM 2459 C CA . ALA A 1 313 ? -13.387 0.757 12.651 1.00 95.62 313 ALA A CA 1
ATOM 2460 C C . ALA A 1 313 ? -14.771 0.377 13.208 1.00 95.62 313 ALA A C 1
ATOM 2462 O O . ALA A 1 313 ? -15.097 0.762 14.329 1.00 95.62 313 ALA A O 1
ATOM 2463 N N . LEU A 1 314 ? -15.574 -0.393 12.461 1.00 94.56 314 LEU A N 1
ATOM 2464 C CA . LEU A 1 314 ? -16.914 -0.827 12.869 1.00 94.56 314 LEU A CA 1
ATOM 2465 C C . LEU A 1 314 ? -16.874 -1.682 14.134 1.00 94.56 314 LEU A C 1
ATOM 2467 O O . LEU A 1 314 ? -17.708 -1.470 15.009 1.00 94.56 314 LEU A O 1
ATOM 2471 N N . LEU A 1 315 ? -15.913 -2.607 14.243 1.00 94.31 315 LEU A N 1
ATOM 2472 C CA . LEU A 1 315 ? -15.771 -3.512 15.391 1.00 94.31 315 LEU A CA 1
ATOM 2473 C C . LEU A 1 315 ? -15.644 -2.770 16.730 1.00 94.31 315 LEU A C 1
ATOM 2475 O O . LEU A 1 315 ? -15.941 -3.333 17.776 1.00 94.31 315 LEU A O 1
ATOM 2479 N N . LEU A 1 316 ? -15.248 -1.496 16.712 1.00 96.00 316 LEU A N 1
ATOM 2480 C CA . LEU A 1 316 ? -15.179 -0.661 17.909 1.00 96.00 316 LEU A CA 1
ATOM 2481 C C . LEU A 1 316 ? -16.543 -0.112 18.366 1.00 96.00 316 LEU A C 1
ATOM 2483 O O . LEU A 1 316 ? -16.636 0.411 19.474 1.00 96.00 316 LEU A O 1
ATOM 2487 N N . PHE A 1 317 ? -17.586 -0.211 17.540 1.00 95.50 317 PHE A N 1
ATOM 2488 C CA . PHE A 1 317 ? -18.937 0.311 17.795 1.00 95.50 317 PHE A CA 1
ATOM 2489 C C . PHE A 1 317 ? -20.026 -0.767 17.724 1.00 95.50 317 PHE A C 1
ATOM 2491 O O . PHE A 1 317 ? -21.214 -0.442 17.633 1.00 95.50 317 PHE A O 1
ATOM 2498 N N . VAL A 1 318 ? -19.641 -2.043 17.693 1.00 90.69 318 VAL A N 1
ATOM 2499 C CA . VAL A 1 318 ? -20.575 -3.168 17.726 1.00 90.69 318 VAL A CA 1
ATOM 2500 C C . VAL A 1 318 ? -20.048 -4.276 18.638 1.00 90.69 318 VAL A C 1
ATOM 2502 O O . VAL A 1 318 ? -18.831 -4.452 18.729 1.00 90.69 318 VAL A O 1
ATOM 2505 N N . PRO A 1 319 ? -20.942 -5.073 19.246 1.00 84.44 319 PRO A N 1
ATOM 2506 C CA . PRO A 1 319 ? -20.556 -6.326 19.879 1.00 84.44 319 PRO A CA 1
ATOM 2507 C C . PRO A 1 319 ? -19.875 -7.234 18.859 1.00 84.44 319 PRO A C 1
ATOM 2509 O O . PRO A 1 319 ? -20.446 -7.489 17.792 1.00 84.44 319 PRO A O 1
ATOM 2512 N N . LEU A 1 320 ? -18.693 -7.769 19.176 1.00 81.00 320 LEU A N 1
ATOM 2513 C CA . LEU A 1 320 ? -17.962 -8.641 18.245 1.00 81.00 320 LEU A CA 1
ATOM 2514 C C . LEU A 1 320 ? -18.790 -9.877 17.852 1.00 81.00 320 LEU A C 1
ATOM 2516 O O . LEU A 1 320 ? -18.767 -10.302 16.702 1.00 81.00 320 LEU A O 1
ATOM 2520 N N . GLU A 1 321 ? -19.589 -10.395 18.785 1.00 78.00 321 GLU A N 1
ATOM 2521 C CA . GLU A 1 321 ? -20.494 -11.537 18.587 1.00 78.00 321 GLU A CA 1
ATOM 2522 C C . GLU A 1 321 ? -21.611 -11.266 17.568 1.00 78.00 321 GLU A C 1
ATOM 2524 O O . GLU A 1 321 ? -22.159 -12.194 16.977 1.00 78.00 321 GLU A O 1
ATOM 2529 N N . SER A 1 322 ? -21.952 -9.994 17.341 1.00 75.94 322 SER A N 1
ATOM 2530 C CA . SER A 1 322 ? -23.003 -9.597 16.396 1.00 75.94 322 SER A CA 1
ATOM 2531 C C . SER A 1 322 ? -22.522 -9.539 14.942 1.00 75.94 322 SER A C 1
ATOM 2533 O O . SER A 1 322 ? -23.327 -9.347 14.027 1.00 75.94 322 SER A O 1
ATOM 2535 N N . VAL A 1 323 ? -21.215 -9.702 14.714 1.00 75.62 323 VAL A N 1
ATOM 2536 C CA . VAL A 1 323 ? -20.597 -9.558 13.397 1.00 75.62 323 VAL A CA 1
ATOM 2537 C C . VAL A 1 323 ? -20.397 -10.926 12.765 1.00 75.62 323 VAL A C 1
ATOM 2539 O O . VAL A 1 323 ? -19.595 -11.740 13.212 1.00 75.62 323 VAL A O 1
ATOM 2542 N N . THR A 1 324 ? -21.116 -11.162 11.672 1.00 69.25 324 THR A N 1
ATOM 2543 C CA . THR A 1 324 ? -20.941 -12.338 10.818 1.00 69.25 324 THR A CA 1
ATOM 2544 C C . THR A 1 324 ? -20.256 -11.919 9.525 1.00 69.25 324 THR A C 1
ATOM 2546 O O . THR A 1 324 ? -20.676 -10.974 8.860 1.00 69.25 324 THR A O 1
ATOM 2549 N N . VAL A 1 325 ? -19.169 -12.610 9.184 1.00 67.62 325 VAL A N 1
ATOM 2550 C CA . VAL A 1 325 ? -18.424 -12.386 7.944 1.00 67.62 325 VAL A CA 1
ATOM 2551 C C . VAL A 1 325 ? -18.718 -13.546 6.999 1.00 67.62 325 VAL A C 1
ATOM 2553 O O . VAL A 1 325 ? -18.160 -14.629 7.149 1.00 67.62 325 VAL A O 1
ATOM 2556 N N . GLU A 1 326 ? -19.620 -13.332 6.039 1.00 60.09 326 GLU A N 1
ATOM 2557 C CA . GLU A 1 326 ? -20.078 -14.378 5.107 1.00 60.09 326 GLU A CA 1
ATOM 2558 C C . GLU A 1 326 ? -19.002 -14.798 4.090 1.00 60.09 326 GLU A C 1
ATOM 2560 O O . GLU A 1 326 ? -19.062 -15.888 3.530 1.00 60.09 326 GLU A O 1
ATOM 2565 N N . SER A 1 327 ? -18.005 -13.947 3.836 1.00 65.88 327 SER A N 1
ATOM 2566 C CA . SER A 1 327 ? -16.951 -14.184 2.838 1.00 65.88 327 SER A CA 1
ATOM 2567 C C . SER A 1 327 ? -15.588 -13.728 3.354 1.00 65.88 327 SER A C 1
ATOM 2569 O O . SER A 1 327 ? -14.984 -12.793 2.835 1.00 65.88 327 SER A O 1
ATOM 2571 N N . ALA A 1 328 ? -15.094 -14.402 4.398 1.00 67.56 328 ALA A N 1
ATOM 2572 C CA . ALA A 1 328 ? -13.789 -14.110 5.000 1.00 67.56 328 ALA A CA 1
ATOM 2573 C C . ALA A 1 328 ? -12.610 -14.270 4.019 1.00 67.56 328 ALA A C 1
ATOM 2575 O O . ALA A 1 328 ? -11.542 -13.721 4.270 1.00 67.56 328 ALA A O 1
ATOM 2576 N N . ASP A 1 329 ? -12.816 -14.962 2.894 1.00 74.06 329 ASP A N 1
ATOM 2577 C CA . ASP A 1 329 ? -11.836 -15.129 1.813 1.00 74.06 329 ASP A CA 1
ATOM 2578 C C . ASP A 1 329 ? -11.469 -13.802 1.121 1.00 74.06 329 ASP A C 1
ATOM 2580 O O . ASP A 1 329 ? -10.446 -13.720 0.447 1.00 74.06 329 ASP A O 1
ATOM 2584 N N . GLN A 1 330 ? -12.293 -12.759 1.279 1.00 78.25 330 GLN A N 1
ATOM 2585 C CA . GLN A 1 330 ? -12.017 -11.414 0.758 1.00 78.25 330 GLN A CA 1
ATOM 2586 C C . GLN A 1 330 ? -11.221 -10.542 1.742 1.00 78.25 330 GLN A C 1
ATOM 2588 O O . GLN A 1 330 ? -10.755 -9.465 1.375 1.00 78.25 330 GLN A O 1
ATOM 2593 N N . LEU A 1 331 ? -11.050 -10.987 2.992 1.00 83.31 331 LEU A N 1
ATOM 2594 C CA . LEU A 1 331 ? -10.230 -10.285 3.974 1.00 83.31 331 LEU A CA 1
ATOM 2595 C C . LEU A 1 331 ? -8.765 -10.729 3.878 1.00 83.31 331 LEU A C 1
ATOM 2597 O O . LEU A 1 331 ? -8.489 -11.902 3.622 1.00 83.31 331 LEU A O 1
ATOM 2601 N N . PRO A 1 332 ? -7.805 -9.834 4.171 1.00 86.06 332 PRO A N 1
ATOM 2602 C CA . PRO A 1 332 ? -6.406 -10.222 4.285 1.00 86.06 332 PRO A CA 1
ATOM 2603 C C . PRO A 1 332 ? -6.195 -11.332 5.327 1.00 86.06 332 PRO A C 1
ATOM 2605 O O . PRO A 1 332 ? -6.710 -11.250 6.445 1.00 86.06 332 PRO A O 1
ATOM 2608 N N . ASP A 1 333 ? -5.358 -12.323 5.003 1.00 85.25 333 ASP A N 1
ATOM 2609 C CA . ASP A 1 333 ? -5.089 -13.494 5.857 1.00 85.25 333 ASP A CA 1
ATOM 2610 C C . ASP A 1 333 ? -4.721 -13.140 7.302 1.00 85.25 333 ASP A C 1
ATOM 2612 O O . ASP A 1 333 ? -5.112 -13.826 8.251 1.00 85.25 333 ASP A O 1
ATOM 2616 N N . TRP A 1 334 ? -3.944 -12.070 7.481 1.00 90.44 334 TRP A N 1
ATOM 2617 C CA . TRP A 1 334 ? -3.504 -11.624 8.799 1.00 90.44 334 TRP A CA 1
ATOM 2618 C C . TRP A 1 334 ? -4.678 -11.137 9.660 1.00 90.44 334 TRP A C 1
ATOM 2620 O O . TRP A 1 334 ? -4.695 -11.421 10.857 1.00 90.44 334 TRP A O 1
ATOM 2630 N N . LEU A 1 335 ? -5.671 -10.467 9.063 1.00 89.94 335 LEU A N 1
ATOM 2631 C CA . LEU A 1 335 ? -6.836 -9.939 9.771 1.00 89.94 335 LEU A CA 1
ATOM 2632 C C . LEU A 1 335 ? -7.770 -11.082 10.149 1.00 89.94 335 LEU A C 1
ATOM 2634 O O . LEU A 1 335 ? -8.210 -11.183 11.291 1.00 89.94 335 LEU A O 1
ATOM 2638 N N . THR A 1 336 ? -8.005 -11.997 9.211 1.00 88.00 336 THR A N 1
ATOM 2639 C CA . THR A 1 336 ? -8.803 -13.199 9.452 1.00 88.00 336 THR A CA 1
ATOM 2640 C C . THR A 1 336 ? -8.207 -14.050 10.576 1.00 88.00 336 THR A C 1
ATOM 2642 O O . THR A 1 336 ? -8.943 -14.581 11.410 1.00 88.00 336 THR A O 1
ATOM 2645 N N . ARG A 1 337 ? -6.874 -14.174 10.641 1.00 88.56 337 ARG A N 1
ATOM 2646 C CA . ARG A 1 337 ? -6.187 -14.859 11.745 1.00 88.56 337 ARG A CA 1
ATOM 2647 C C . ARG A 1 337 ? -6.402 -14.146 13.081 1.00 88.56 337 ARG A C 1
ATOM 2649 O O . ARG A 1 337 ? -6.829 -14.799 14.028 1.00 88.56 337 ARG A O 1
ATOM 2656 N N . ASP A 1 338 ? -6.156 -12.839 13.146 1.00 89.81 338 ASP A N 1
ATOM 2657 C CA . ASP A 1 338 ? -6.279 -12.068 14.391 1.00 89.81 338 ASP A CA 1
ATOM 2658 C C . ASP A 1 338 ? -7.719 -12.075 14.930 1.00 89.81 338 ASP A C 1
ATOM 2660 O O . ASP A 1 338 ? -7.942 -12.345 16.108 1.00 89.81 338 ASP A O 1
ATOM 2664 N N . LEU A 1 339 ? -8.726 -11.907 14.063 1.00 88.69 339 LEU A N 1
ATOM 2665 C CA . LEU A 1 339 ? -10.135 -11.976 14.467 1.00 88.69 339 LEU A CA 1
ATOM 2666 C C . LEU A 1 339 ? -10.521 -13.353 15.023 1.00 88.69 339 LEU A C 1
ATOM 2668 O O . LEU A 1 339 ? -11.253 -13.428 16.010 1.00 88.69 339 LEU A O 1
ATOM 2672 N N . ARG A 1 340 ? -10.001 -14.447 14.446 1.00 87.44 340 ARG A N 1
ATOM 2673 C CA . ARG A 1 340 ? -10.204 -15.800 14.995 1.00 87.44 340 ARG A CA 1
ATOM 2674 C C . ARG A 1 340 ? -9.554 -15.961 16.366 1.00 87.44 340 ARG A C 1
ATOM 2676 O O . ARG A 1 340 ? -10.154 -16.572 17.245 1.00 87.44 340 ARG A O 1
ATOM 2683 N N . GLU A 1 341 ? -8.352 -15.423 16.560 1.00 89.62 341 GLU A N 1
ATOM 2684 C CA . GLU A 1 341 ? -7.665 -15.464 17.855 1.00 89.62 341 GLU A CA 1
ATOM 2685 C C . GLU A 1 341 ? -8.417 -14.666 18.927 1.00 89.62 341 GLU A C 1
ATOM 2687 O O . GLU A 1 341 ? -8.560 -15.141 20.053 1.00 89.62 341 GLU A O 1
ATOM 2692 N N . ILE A 1 342 ? -8.940 -13.484 18.583 1.00 88.94 342 ILE A N 1
ATOM 2693 C CA . ILE A 1 342 ? -9.775 -12.675 19.483 1.00 88.94 342 ILE A CA 1
ATOM 2694 C C . ILE A 1 342 ? -11.058 -13.433 19.843 1.00 88.94 342 ILE A C 1
ATOM 2696 O O . ILE A 1 342 ? -11.382 -13.553 21.024 1.00 88.94 342 ILE A O 1
ATOM 2700 N N . ALA A 1 343 ? -11.757 -13.995 18.853 1.00 85.94 343 ALA A N 1
ATOM 2701 C CA . ALA A 1 343 ? -12.974 -14.770 19.083 1.00 85.94 343 ALA A CA 1
ATOM 2702 C C . ALA A 1 343 ? -12.719 -15.993 19.984 1.00 85.94 343 ALA A C 1
ATOM 2704 O O . ALA A 1 343 ? -13.487 -16.253 20.908 1.00 85.94 343 ALA A O 1
ATOM 2705 N N . ALA A 1 344 ? -11.610 -16.710 19.770 1.00 86.12 344 ALA A N 1
ATOM 2706 C CA . ALA A 1 344 ? -11.218 -17.838 20.611 1.00 86.12 344 ALA A CA 1
ATOM 2707 C C . ALA A 1 344 ? -10.920 -17.418 22.062 1.00 86.12 344 ALA A C 1
ATOM 2709 O O . ALA A 1 344 ? -11.277 -18.137 22.994 1.00 86.12 344 ALA A O 1
ATOM 2710 N N . GLN A 1 345 ? -10.293 -16.254 22.267 1.00 88.44 345 GLN A N 1
ATOM 2711 C CA . GLN A 1 345 ? -10.026 -15.722 23.607 1.00 88.44 345 GLN A CA 1
ATOM 2712 C C . GLN A 1 345 ? -11.308 -15.337 24.345 1.00 88.44 345 GLN A C 1
ATOM 2714 O O . GLN A 1 345 ? -11.457 -15.692 25.511 1.00 88.44 345 GLN A O 1
ATOM 2719 N N . LEU A 1 346 ? -12.250 -14.671 23.672 1.00 83.38 346 LEU A N 1
ATOM 2720 C CA . LEU A 1 346 ? -13.546 -14.337 24.270 1.00 83.38 346 LEU A CA 1
ATOM 2721 C C . LEU A 1 346 ? -14.342 -15.591 24.644 1.00 83.38 346 LEU A C 1
ATOM 2723 O O . LEU A 1 346 ? -14.896 -15.656 25.739 1.00 83.38 346 LEU A O 1
ATOM 2727 N N . ALA A 1 347 ? -14.339 -16.612 23.781 1.00 83.50 347 ALA A N 1
ATOM 2728 C CA . ALA A 1 347 ? -14.989 -17.885 24.075 1.00 83.50 347 ALA A CA 1
ATOM 2729 C C . ALA A 1 347 ? -14.378 -18.578 25.308 1.00 83.50 347 ALA A C 1
ATOM 2731 O O . ALA A 1 347 ? -15.112 -19.123 26.127 1.00 83.50 347 ALA A O 1
ATOM 2732 N N . ALA A 1 348 ? -13.052 -18.530 25.477 1.00 83.00 348 ALA A N 1
ATOM 2733 C CA . ALA A 1 348 ? -12.390 -19.078 26.662 1.00 83.00 348 ALA A CA 1
ATOM 2734 C C . ALA A 1 348 ? -12.769 -18.316 27.946 1.00 83.00 348 ALA A C 1
ATOM 2736 O O . ALA A 1 348 ? -13.077 -18.937 28.959 1.00 83.00 348 ALA A O 1
ATOM 2737 N N . GLU A 1 349 ? -12.823 -16.981 27.898 1.00 77.00 349 GLU A N 1
ATOM 2738 C CA . GLU A 1 349 ? -13.214 -16.158 29.052 1.00 77.00 349 GLU A CA 1
ATOM 2739 C C . GLU A 1 349 ? -14.682 -16.349 29.474 1.00 77.00 349 GLU A C 1
ATOM 2741 O O . GLU A 1 349 ? -15.016 -16.107 30.633 1.00 77.00 349 GLU A O 1
ATOM 2746 N N . GLN A 1 350 ? -15.560 -16.774 28.561 1.00 69.06 350 GLN A N 1
ATOM 2747 C CA . GLN A 1 350 ? -16.959 -17.097 28.867 1.00 69.06 350 GLN A CA 1
ATOM 2748 C C . GLN A 1 350 ? -17.135 -18.465 29.535 1.00 69.06 350 GLN A C 1
ATOM 2750 O O . GLN A 1 350 ? -18.106 -18.650 30.257 1.00 69.06 350 GLN A O 1
ATOM 2755 N N . VAL A 1 351 ? -16.218 -19.413 29.311 1.00 64.50 351 VAL A N 1
ATOM 2756 C CA . VAL A 1 351 ? -16.251 -20.748 29.941 1.00 64.50 351 VAL A CA 1
ATOM 2757 C C . VAL A 1 351 ? -15.738 -20.710 31.387 1.00 64.50 351 VAL A C 1
ATOM 2759 O O . VAL A 1 351 ? -16.157 -21.526 32.204 1.00 64.50 351 VAL A O 1
ATOM 2762 N N . ASP A 1 352 ? -14.861 -19.755 31.708 1.00 53.38 352 ASP A N 1
ATOM 2763 C CA . ASP A 1 352 ? -14.288 -19.563 33.049 1.00 53.38 352 ASP A CA 1
ATOM 2764 C C . ASP A 1 352 ? -15.148 -18.675 33.983 1.00 53.38 352 ASP A C 1
ATOM 2766 O O . ASP A 1 352 ? -14.771 -18.454 35.139 1.00 53.38 352 ASP A O 1
ATOM 2770 N N . ARG A 1 353 ? -16.287 -18.153 33.504 1.00 52.38 353 ARG A N 1
ATOM 2771 C CA . ARG A 1 353 ? -17.290 -17.406 34.291 1.00 52.38 353 ARG A CA 1
ATOM 2772 C C . ARG A 1 353 ? -18.481 -18.291 34.628 1.00 52.38 353 ARG A C 1
ATOM 2774 O O . ARG A 1 353 ? -18.998 -18.135 35.759 1.00 52.38 353 ARG A O 1
#

Foldseek 3Di:
DDPPDPVPPPPDDDDDDDDPPDPDQPADAADLDLPDDPDPPDDDDDLVRLVVLLVCCQVDPDNVSLSSNVNSLNVLLVCLVVDDLVCCLVCLVDSSVVSLLSLLPGSNLVYADHPVLVVVLVVLVVCLPDPPCLSSNVSSCSSNQSSHHFQGDDDPPCLVRPDPSCSVVCCVGHNVVCVVLVLPLQNQQAQDPPFPDQLDPCTRPSLVVLQVDPVSLVVLLVLLVCLLPDDDDPVSLVVNVVVLSSLLSSLNRTDLVCNVSCCVGSSVVSLLSLLLSQQLVDDPDPSLVVLLVVLVVLLQPLVDSSNQSSVSSNSNNHNLVVDDRPCCVSPDPVSSVSSVVSVVVSVVVVVVD

pLDDT: mean 82.66, std 16.89, range [26.28, 97.31]